Protein AF-A0A7W8Z397-F1 (afdb_monomer)

Foldseek 3Di:
DDPVVLVVLLLVLLLLLVVLLVCQVVLVVLFAPPPDFPDDDDDDDPVRVVVVVVVVVVVVVVDDPDDPPPDPDRTDVLSLVLQLLLLVLLQVLQVVLCVVVVHDGDDRAPDSNGRSNVSSNNSSVRPDSVCSVVSNVSSVVSSVSSCVSSVPQDAFDQDPFQQLFLQQDAPVCNVHPNRQKTWHQLQQPHQPPVRRPRGDDPVPLQRTKIWGRGPGDDDPVVAPDDHPNTGIGRPVCVVVRVVSRVVSVVVVVVVVCVVVVPD

Secondary structure (DSSP, 8-state):
--HHHHHHHHHHHHHHHHHHHHTHHHHHHHTSTT-----------HHHHHHHHHHHHHHHHH--TT-TTSSPPSS-HHHHHHHHHHHHHHHHHHHHHHHHHTPPPPPPPSSTTS--HHHHHHHHHH--TTTHHHHHHHHHHHHHHHHHHTT---TTPBPSSB-TTTTT--SS-TTS--B-EEEEETTTTS--TT---TT--TT-GGGEEEEE-SS----GGG-SEEETTEEEEEGGGHHHHHHHHHHHHHHHHHHHHHHHS--

pLDDT: mean 84.55, std 14.17, range [44.41, 98.56]

Radius of gyration: 22.82 Å; Cα contacts (8 Å, |Δi|>4): 314; chains: 1; bounding box: 64×40×63 Å

Mean predicted aligned error: 9.59 Å

Structure (mmCIF, N/CA/C/O backbone):
data_AF-A0A7W8Z397-F1
#
_entry.id   AF-A0A7W8Z397-F1
#
loop_
_atom_site.group_PDB
_atom_site.id
_atom_site.type_symbol
_atom_site.label_atom_id
_atom_site.label_alt_id
_atom_site.label_comp_id
_atom_site.label_asym_id
_atom_site.label_entity_id
_atom_site.label_seq_id
_atom_site.pdbx_PDB_ins_code
_atom_site.Cartn_x
_atom_site.Cartn_y
_atom_site.Cartn_z
_atom_site.occupancy
_atom_site.B_iso_or_equiv
_atom_site.auth_seq_id
_atom_site.auth_comp_id
_atom_site.auth_asym_id
_atom_site.auth_atom_id
_atom_site.pdbx_PDB_model_num
ATOM 1 N N . MET A 1 1 ? -26.628 4.983 -0.640 1.00 75.06 1 MET A N 1
ATOM 2 C CA . MET A 1 1 ? -26.025 3.635 -0.599 1.00 75.06 1 MET A CA 1
ATOM 3 C C . MET A 1 1 ? -26.992 2.713 0.133 1.00 75.06 1 MET A C 1
ATOM 5 O O . MET A 1 1 ? -27.645 3.195 1.052 1.00 75.06 1 MET A O 1
ATOM 9 N N . THR A 1 2 ? -27.183 1.466 -0.303 1.00 92.12 2 THR A N 1
ATOM 10 C CA . THR A 1 2 ? -28.074 0.511 0.389 1.00 92.12 2 THR A CA 1
ATOM 11 C C . THR A 1 2 ? -27.413 0.003 1.675 1.00 92.12 2 THR A C 1
ATOM 13 O O . THR A 1 2 ? -26.190 0.041 1.785 1.00 92.12 2 THR A O 1
ATOM 16 N N . THR A 1 3 ? -28.197 -0.494 2.639 1.00 91.25 3 THR A N 1
ATOM 17 C CA . THR A 1 3 ? -27.667 -1.109 3.874 1.00 91.25 3 THR A CA 1
ATOM 18 C C . THR A 1 3 ? -26.695 -2.251 3.569 1.00 91.25 3 THR A C 1
ATOM 20 O O . THR A 1 3 ? -25.631 -2.322 4.166 1.00 91.25 3 THR A O 1
ATOM 23 N N . ALA A 1 4 ? -27.000 -3.084 2.567 1.00 90.19 4 ALA A N 1
ATOM 24 C CA . ALA A 1 4 ? -26.109 -4.160 2.127 1.00 90.19 4 ALA A CA 1
ATOM 25 C C . ALA A 1 4 ? -24.749 -3.634 1.629 1.00 90.19 4 ALA A C 1
ATOM 27 O O . ALA A 1 4 ? -23.712 -4.124 2.054 1.00 90.19 4 ALA A O 1
ATOM 28 N N . ALA A 1 5 ? -24.747 -2.583 0.800 1.00 87.50 5 ALA A N 1
ATOM 29 C CA . ALA A 1 5 ? -23.508 -1.992 0.291 1.00 87.50 5 ALA A CA 1
ATOM 30 C C . ALA A 1 5 ? -22.662 -1.330 1.398 1.00 87.50 5 ALA A C 1
ATOM 32 O O . ALA A 1 5 ? -21.440 -1.292 1.290 1.00 87.50 5 ALA A O 1
ATOM 33 N N . ARG A 1 6 ? -23.292 -0.822 2.469 1.00 91.12 6 ARG A N 1
ATOM 34 C CA . ARG A 1 6 ? -22.570 -0.340 3.659 1.00 91.12 6 ARG A CA 1
ATOM 35 C C . ARG A 1 6 ? -21.914 -1.480 4.424 1.00 91.12 6 ARG A C 1
ATOM 37 O O . ARG A 1 6 ? -20.723 -1.399 4.677 1.00 91.12 6 ARG A O 1
ATOM 44 N N . SER A 1 7 ? -22.646 -2.558 4.684 1.00 91.81 7 SER A N 1
ATOM 45 C CA . SER A 1 7 ? -22.112 -3.739 5.369 1.00 91.81 7 SER A CA 1
ATOM 46 C C . SER A 1 7 ? -20.946 -4.392 4.609 1.00 91.81 7 SER A C 1
ATOM 48 O O . SER A 1 7 ? -19.939 -4.781 5.209 1.00 91.81 7 SER A O 1
ATOM 50 N N . GLU A 1 8 ? -21.028 -4.447 3.275 1.00 90.31 8 GLU A N 1
ATOM 51 C CA . GLU A 1 8 ? -19.914 -4.877 2.421 1.00 90.31 8 GLU A CA 1
ATOM 52 C C . GLU A 1 8 ? -18.695 -3.955 2.568 1.00 90.31 8 GLU A C 1
ATOM 54 O O . GLU A 1 8 ? -17.568 -4.437 2.699 1.00 90.31 8 GLU A O 1
ATOM 59 N N . LEU A 1 9 ? -18.910 -2.634 2.594 1.00 91.94 9 LEU A N 1
ATOM 60 C CA . LEU A 1 9 ? -17.834 -1.669 2.799 1.00 91.94 9 LEU A CA 1
ATOM 61 C C . LEU A 1 9 ? -17.194 -1.830 4.183 1.00 91.94 9 LEU A C 1
ATOM 63 O O . LEU A 1 9 ? -15.973 -1.917 4.258 1.00 91.94 9 LEU A O 1
ATOM 67 N N . THR A 1 10 ? -17.982 -1.932 5.253 1.00 94.56 10 THR A N 1
ATOM 68 C CA . THR A 1 10 ? -17.499 -2.166 6.626 1.00 94.56 10 THR A CA 1
ATOM 69 C C . THR A 1 10 ? -16.629 -3.414 6.698 1.00 94.56 10 THR A C 1
ATOM 71 O O . THR A 1 10 ? -15.533 -3.376 7.253 1.00 94.56 10 THR A O 1
ATOM 74 N N . THR A 1 11 ? -17.072 -4.500 6.059 1.00 91.31 11 THR A N 1
ATOM 75 C CA . THR A 1 11 ? -16.317 -5.758 5.988 1.00 91.31 11 THR A CA 1
ATOM 76 C C . THR A 1 11 ? -14.980 -5.568 5.267 1.00 91.31 11 THR A C 1
ATOM 78 O O . THR A 1 11 ? -13.954 -6.068 5.726 1.00 91.31 11 THR A O 1
ATOM 81 N N . ALA A 1 12 ? -14.963 -4.819 4.161 1.00 88.50 12 ALA A N 1
ATOM 82 C CA . ALA A 1 12 ? -13.734 -4.517 3.432 1.00 88.50 12 ALA A CA 1
ATOM 83 C C . ALA A 1 12 ? -12.768 -3.642 4.249 1.00 88.50 12 ALA A C 1
ATOM 85 O O . ALA A 1 12 ? -11.574 -3.926 4.280 1.00 88.50 12 ALA A O 1
ATOM 86 N N . VAL A 1 13 ? -13.275 -2.620 4.948 1.00 94.62 13 VAL A N 1
ATOM 87 C CA . VAL A 1 13 ? -12.459 -1.759 5.818 1.00 94.62 13 VAL A CA 1
ATOM 88 C C . VAL A 1 13 ? -11.869 -2.560 6.975 1.00 94.62 13 VAL A C 1
ATOM 90 O O . VAL A 1 13 ? -10.668 -2.479 7.213 1.00 94.62 13 VAL A O 1
ATOM 93 N N . ALA A 1 14 ? -12.674 -3.374 7.662 1.00 95.69 14 ALA A N 1
ATOM 94 C CA . ALA A 1 14 ? -12.187 -4.236 8.735 1.00 95.69 14 ALA A CA 1
ATOM 95 C C . ALA A 1 14 ? -11.099 -5.204 8.235 1.00 95.69 14 ALA A C 1
ATOM 97 O O . ALA A 1 14 ? -10.077 -5.374 8.897 1.00 95.69 14 ALA A O 1
ATOM 98 N N . ALA A 1 15 ? -11.270 -5.781 7.040 1.00 89.56 15 ALA A N 1
ATOM 99 C CA . ALA A 1 15 ? -10.262 -6.641 6.424 1.00 89.56 15 ALA A CA 1
ATOM 100 C C . ALA A 1 15 ? -8.948 -5.900 6.114 1.00 89.56 15 ALA A C 1
ATOM 102 O O . ALA A 1 15 ? -7.875 -6.447 6.369 1.00 89.56 15 ALA A O 1
ATOM 103 N N . ASP A 1 16 ? -9.016 -4.665 5.608 1.00 92.56 16 ASP A N 1
ATOM 104 C CA . ASP A 1 16 ? -7.835 -3.826 5.365 1.00 92.56 16 ASP A CA 1
ATOM 105 C C . ASP A 1 16 ? -7.090 -3.516 6.682 1.00 92.56 16 ASP A C 1
ATOM 107 O O . ASP A 1 16 ? -5.864 -3.609 6.733 1.00 92.56 16 ASP A O 1
ATOM 111 N N . LEU A 1 17 ? -7.808 -3.211 7.771 1.00 96.44 17 LEU A N 1
ATOM 112 C CA . LEU A 1 17 ? -7.202 -2.940 9.084 1.00 96.44 17 LEU A CA 1
ATOM 113 C C . LEU A 1 17 ? -6.522 -4.180 9.685 1.00 96.44 17 LEU A C 1
ATOM 115 O O . LEU A 1 17 ? -5.379 -4.087 10.135 1.00 96.44 17 LEU A O 1
ATOM 119 N N . VAL A 1 18 ? -7.181 -5.343 9.630 1.00 95.12 18 VAL A N 1
ATOM 120 C CA . VAL A 1 18 ? -6.600 -6.630 10.063 1.00 95.12 18 VAL A CA 1
ATOM 121 C C . VAL A 1 18 ? -5.347 -6.961 9.255 1.00 95.12 18 VAL A C 1
ATOM 123 O O . VAL A 1 18 ? -4.359 -7.452 9.798 1.00 95.12 18 VAL A O 1
ATOM 126 N N . TRP A 1 19 ? -5.355 -6.668 7.954 1.00 90.81 19 TRP A N 1
ATOM 127 C CA . TRP A 1 19 ? -4.188 -6.872 7.107 1.00 90.81 19 TRP A CA 1
ATOM 128 C C . TRP A 1 19 ? -3.006 -5.994 7.534 1.00 90.81 19 TRP A C 1
ATOM 130 O O . TRP A 1 19 ? -1.884 -6.485 7.640 1.00 90.81 19 TRP A O 1
ATOM 140 N N . VAL A 1 20 ? -3.244 -4.715 7.837 1.00 94.75 20 VAL A N 1
ATOM 141 C CA . VAL A 1 20 ? -2.184 -3.821 8.334 1.00 94.75 20 VAL A CA 1
ATOM 142 C C . VAL A 1 20 ? -1.643 -4.317 9.677 1.00 94.75 20 VAL A C 1
ATOM 144 O O . VAL A 1 20 ? -0.428 -4.332 9.867 1.00 94.75 20 VAL A O 1
ATOM 147 N N . ALA A 1 21 ? -2.518 -4.773 10.579 1.00 95.94 21 ALA A N 1
ATOM 148 C CA . ALA A 1 21 ? -2.120 -5.335 11.869 1.00 95.94 21 ALA A CA 1
ATOM 149 C C . ALA A 1 21 ? -1.255 -6.600 11.714 1.00 95.94 21 ALA A C 1
ATOM 151 O O . ALA A 1 21 ? -0.280 -6.772 12.446 1.00 95.94 21 ALA A O 1
ATOM 152 N N . HIS A 1 22 ? -1.563 -7.453 10.730 1.00 91.38 22 HIS A N 1
ATOM 153 C CA . HIS A 1 22 ? -0.793 -8.662 10.430 1.00 91.38 22 HIS A CA 1
ATOM 154 C C . HIS A 1 22 ? 0.667 -8.362 10.052 1.00 91.38 22 HIS A C 1
ATOM 156 O O . HIS A 1 22 ? 1.569 -9.023 10.558 1.00 91.38 22 HIS A O 1
ATOM 162 N N . TYR A 1 23 ? 0.903 -7.342 9.221 1.00 92.38 23 TYR A N 1
ATOM 163 C CA . TYR A 1 23 ? 2.241 -6.943 8.753 1.00 92.38 23 TYR A CA 1
ATOM 164 C C . TYR A 1 23 ? 2.974 -5.973 9.694 1.00 92.38 23 TYR A C 1
ATOM 166 O O . TYR A 1 23 ? 4.040 -5.452 9.354 1.00 92.38 23 TYR A O 1
ATOM 174 N N . TRP A 1 24 ? 2.414 -5.690 10.872 1.00 94.94 24 TRP A N 1
ATOM 175 C CA . TRP A 1 24 ? 3.000 -4.722 11.795 1.00 94.94 24 TRP A CA 1
ATOM 176 C C . TRP A 1 24 ? 4.388 -5.142 12.291 1.00 94.94 24 TRP A C 1
ATOM 178 O O . TRP A 1 24 ? 5.289 -4.306 12.351 1.00 94.94 24 TRP A O 1
ATOM 188 N N . ASP A 1 25 ? 4.584 -6.425 12.609 1.00 92.94 25 ASP A N 1
ATOM 189 C CA . ASP A 1 25 ? 5.880 -6.917 13.089 1.00 92.94 25 ASP A CA 1
ATOM 190 C C . ASP A 1 25 ? 6.953 -6.829 11.991 1.00 92.94 25 ASP A C 1
ATOM 192 O O . ASP A 1 25 ? 8.053 -6.351 12.265 1.00 92.94 25 ASP A O 1
ATOM 196 N N . ASP A 1 26 ? 6.615 -7.169 10.739 1.00 89.75 26 ASP A N 1
ATOM 197 C CA . ASP A 1 26 ? 7.518 -7.005 9.589 1.00 89.75 26 ASP A CA 1
ATOM 198 C C . ASP A 1 26 ? 7.911 -5.531 9.402 1.00 89.75 26 ASP A C 1
ATOM 200 O O . ASP A 1 26 ? 9.075 -5.195 9.161 1.00 89.75 26 ASP A O 1
ATOM 204 N N . LEU A 1 27 ? 6.940 -4.621 9.544 1.00 92.62 27 LEU A N 1
ATOM 205 C CA . LEU A 1 27 ? 7.183 -3.183 9.457 1.00 92.62 27 LEU A CA 1
ATOM 206 C C . LEU A 1 27 ? 8.099 -2.714 10.592 1.00 92.62 27 LEU A C 1
ATOM 208 O O . LEU A 1 27 ? 9.063 -1.988 10.340 1.00 92.62 27 LEU A O 1
ATOM 212 N N . ALA A 1 28 ? 7.849 -3.166 11.819 1.00 94.12 28 ALA A N 1
ATOM 213 C CA . ALA A 1 28 ? 8.661 -2.841 12.982 1.00 94.12 28 ALA A CA 1
ATOM 214 C C . ALA A 1 28 ? 10.087 -3.402 12.877 1.00 94.12 28 ALA A C 1
ATOM 216 O O . ALA A 1 28 ? 11.031 -2.730 13.294 1.00 94.12 28 ALA A O 1
ATOM 217 N N . GLU A 1 29 ? 10.279 -4.591 12.308 1.00 90.69 29 GLU A N 1
ATOM 218 C CA . GLU A 1 29 ? 11.605 -5.160 12.051 1.00 90.69 29 GLU A CA 1
ATOM 219 C C . GLU A 1 29 ? 12.344 -4.371 10.965 1.00 90.69 29 GLU A C 1
ATOM 221 O O . GLU A 1 29 ? 13.529 -4.057 11.112 1.00 90.69 29 GLU A O 1
ATOM 226 N N . SER A 1 30 ? 11.623 -3.931 9.926 1.00 90.31 30 SER A N 1
ATOM 227 C CA . SER A 1 30 ? 12.196 -3.184 8.804 1.00 90.31 30 SER A CA 1
ATOM 228 C C . SER A 1 30 ? 12.864 -1.863 9.206 1.00 90.31 30 SER A C 1
ATOM 230 O O . SER A 1 30 ? 13.660 -1.334 8.427 1.00 90.31 30 SER A O 1
ATOM 232 N N . ARG A 1 31 ? 12.628 -1.351 10.425 1.00 92.81 31 ARG A N 1
ATOM 233 C CA . ARG A 1 31 ? 13.335 -0.177 10.968 1.00 92.81 31 ARG A CA 1
ATOM 234 C C . ARG A 1 31 ? 14.832 -0.419 11.145 1.00 92.81 31 ARG A C 1
ATOM 236 O O . ARG A 1 31 ? 15.583 0.547 11.205 1.00 92.81 31 ARG A O 1
ATOM 243 N N . LEU A 1 32 ? 15.269 -1.673 11.270 1.00 89.81 32 LEU A N 1
ATOM 244 C CA . LEU A 1 32 ? 16.676 -2.017 11.431 1.00 89.81 32 LEU A CA 1
ATOM 245 C C . LEU A 1 32 ? 17.356 -2.067 10.051 1.00 89.81 32 LEU A C 1
ATOM 247 O O . LEU A 1 32 ? 16.911 -2.821 9.177 1.00 89.81 32 LEU A O 1
ATOM 251 N N . PRO A 1 33 ? 18.436 -1.295 9.824 1.00 81.56 33 PRO A N 1
ATOM 252 C CA . PRO A 1 33 ? 19.201 -1.364 8.587 1.00 81.56 33 PRO A CA 1
ATOM 253 C C . PRO A 1 33 ? 19.725 -2.781 8.335 1.00 81.56 33 PRO A C 1
ATOM 255 O O . PRO A 1 33 ? 20.175 -3.461 9.254 1.00 81.56 33 PRO A O 1
ATOM 258 N N . GLY A 1 34 ? 19.705 -3.219 7.075 1.00 77.69 34 GLY A N 1
ATOM 259 C CA . GLY A 1 34 ? 20.179 -4.551 6.685 1.00 77.69 34 GLY A CA 1
ATOM 260 C C . GLY A 1 34 ? 19.142 -5.669 6.816 1.00 77.69 34 GLY A C 1
ATOM 261 O O . GLY A 1 34 ? 19.395 -6.766 6.321 1.00 77.69 34 GLY A O 1
ATOM 262 N N . THR A 1 35 ? 17.965 -5.395 7.388 1.00 78.69 35 THR A N 1
ATOM 263 C CA . THR A 1 35 ? 16.811 -6.298 7.286 1.00 78.69 35 THR A CA 1
ATOM 264 C C . THR A 1 35 ? 16.485 -6.498 5.810 1.00 78.69 35 THR A C 1
ATOM 266 O O . THR A 1 35 ? 16.318 -5.525 5.067 1.00 78.69 35 THR A O 1
ATOM 269 N N . ALA A 1 36 ? 16.460 -7.754 5.361 1.00 63.56 36 ALA A N 1
ATOM 270 C CA . ALA A 1 36 ? 16.208 -8.078 3.966 1.00 63.56 36 ALA A CA 1
ATOM 271 C C . ALA A 1 36 ? 14.806 -7.595 3.581 1.00 63.56 36 ALA A C 1
ATOM 273 O O . ALA A 1 36 ? 13.804 -8.164 4.003 1.00 63.56 36 ALA A O 1
ATOM 274 N N . ARG A 1 37 ? 14.735 -6.532 2.776 1.00 63.53 37 ARG A N 1
ATOM 275 C CA . ARG A 1 37 ? 13.476 -6.075 2.188 1.00 63.53 37 ARG A CA 1
ATOM 276 C C . ARG A 1 37 ? 13.274 -6.766 0.839 1.00 63.53 37 ARG A C 1
ATOM 278 O O . ARG A 1 37 ? 14.241 -6.869 0.075 1.00 63.53 37 ARG A O 1
ATOM 285 N N . PRO A 1 38 ? 12.047 -7.188 0.494 1.00 55.81 38 PRO A N 1
ATOM 286 C CA . PRO A 1 38 ? 11.703 -7.464 -0.895 1.00 55.81 38 PRO A CA 1
ATOM 287 C C . PRO A 1 38 ? 11.965 -6.170 -1.681 1.00 55.81 38 PRO A C 1
ATOM 289 O O . PRO A 1 38 ? 11.366 -5.145 -1.404 1.00 55.81 38 PRO A O 1
ATOM 292 N N . TRP A 1 39 ? 12.957 -6.129 -2.563 1.00 46.94 39 TRP A N 1
ATOM 293 C CA . TRP A 1 39 ? 13.450 -4.859 -3.113 1.00 46.94 39 TRP A CA 1
ATOM 294 C C . TRP A 1 39 ? 12.403 -4.089 -3.949 1.00 46.94 39 TRP A C 1
ATOM 296 O O . TRP A 1 39 ? 11.823 -4.632 -4.889 1.00 46.94 39 TRP A O 1
ATOM 306 N N . ARG A 1 40 ? 12.276 -2.772 -3.710 1.00 48.34 40 ARG A N 1
ATOM 307 C CA . ARG A 1 40 ? 11.801 -1.770 -4.686 1.00 48.34 40 ARG A CA 1
ATOM 308 C C . ARG A 1 40 ? 12.741 -0.564 -4.712 1.00 48.34 40 ARG A C 1
ATOM 310 O O . ARG A 1 40 ? 13.168 -0.088 -3.665 1.00 48.34 40 ARG A O 1
ATOM 317 N N . GLN A 1 41 ? 12.983 -0.018 -5.903 1.00 44.41 41 GLN A N 1
ATOM 318 C CA . GLN A 1 41 ? 13.495 1.344 -6.073 1.00 44.41 41 GLN A CA 1
ATOM 319 C C . GLN A 1 41 ? 12.312 2.298 -6.325 1.00 44.41 41 GLN A C 1
ATOM 321 O O . GLN A 1 41 ? 11.448 1.976 -7.146 1.00 44.41 41 GLN A O 1
ATOM 326 N N . PRO A 1 42 ? 12.213 3.442 -5.621 1.00 46.44 42 PRO A N 1
ATOM 327 C CA . PRO A 1 42 ? 11.180 4.436 -5.894 1.00 46.44 42 PRO A CA 1
ATOM 328 C C . PRO A 1 42 ? 11.348 5.024 -7.302 1.00 46.44 42 PRO A C 1
ATOM 330 O O . PRO A 1 42 ? 12.463 5.321 -7.729 1.00 46.44 42 PRO A O 1
ATOM 333 N N . HIS A 1 43 ? 10.230 5.208 -8.012 1.00 44.47 43 HIS A N 1
ATOM 334 C CA . HIS A 1 43 ? 10.212 5.872 -9.313 1.00 44.47 43 HIS A CA 1
ATOM 335 C C . HIS A 1 43 ? 10.399 7.377 -9.123 1.00 44.47 43 HIS A C 1
ATOM 337 O O . HIS A 1 43 ? 9.486 8.059 -8.657 1.00 44.47 43 HIS A O 1
ATOM 343 N N . LEU A 1 44 ? 11.576 7.875 -9.483 1.00 53.03 44 LEU A N 1
ATOM 344 C CA . LEU A 1 44 ? 11.849 9.303 -9.576 1.00 53.03 44 LEU A CA 1
ATOM 345 C C . LEU A 1 44 ? 11.629 9.744 -11.023 1.00 53.03 44 LEU A C 1
ATOM 347 O O . LEU A 1 44 ? 12.058 9.064 -11.956 1.00 53.03 44 LEU A O 1
ATOM 351 N N . THR A 1 45 ? 10.967 10.881 -11.214 1.00 67.06 45 THR A N 1
ATOM 352 C CA . THR A 1 45 ? 11.014 11.588 -12.503 1.00 67.06 45 THR A CA 1
ATOM 353 C C . THR A 1 45 ? 12.464 11.978 -12.834 1.00 67.06 45 THR A C 1
ATOM 355 O O . THR A 1 45 ? 13.290 12.039 -11.919 1.00 67.06 45 THR A O 1
ATOM 358 N N . PRO A 1 46 ? 12.809 12.262 -14.106 1.00 65.12 46 PRO A N 1
ATOM 359 C CA . PRO A 1 46 ? 14.154 12.726 -14.456 1.00 65.12 46 PRO A CA 1
ATOM 360 C C . PRO A 1 46 ? 14.604 13.930 -13.616 1.00 65.12 46 PRO A C 1
ATOM 362 O O . PRO A 1 46 ? 15.713 13.925 -13.098 1.00 65.12 46 PRO A O 1
ATOM 365 N N . GLU A 1 47 ? 13.703 14.889 -13.387 1.00 73.25 47 GLU A N 1
ATOM 366 C CA . GLU A 1 47 ? 13.941 16.076 -12.554 1.00 73.25 47 GLU A CA 1
ATOM 367 C C . GLU A 1 47 ? 14.235 15.697 -11.095 1.00 73.25 47 GLU A C 1
ATOM 369 O O . GLU A 1 47 ? 15.240 16.119 -10.537 1.00 73.25 47 GLU A O 1
ATOM 374 N N . GLN A 1 48 ? 13.430 14.817 -10.489 1.00 60.16 48 GLN A N 1
ATOM 375 C CA . GLN A 1 48 ? 13.667 14.338 -9.119 1.00 60.16 48 GLN A CA 1
ATOM 376 C C . GLN A 1 48 ? 14.951 13.508 -8.989 1.00 60.16 48 GLN A C 1
ATOM 378 O O . GLN A 1 48 ? 15.579 13.487 -7.930 1.00 60.16 48 GLN A O 1
ATOM 383 N N . ALA A 1 49 ? 15.331 12.782 -10.043 1.00 64.56 49 ALA A N 1
ATOM 384 C CA . ALA A 1 49 ? 16.580 12.035 -10.072 1.00 64.56 49 ALA A CA 1
ATOM 385 C C . ALA A 1 49 ? 17.776 12.995 -10.124 1.00 64.56 49 ALA A C 1
ATOM 387 O O . ALA A 1 49 ? 18.714 12.827 -9.346 1.00 64.56 49 ALA A O 1
ATOM 388 N N . GLU A 1 50 ? 17.706 14.028 -10.969 1.00 78.12 50 GLU A N 1
ATOM 389 C CA . GLU A 1 50 ? 18.707 15.094 -11.054 1.00 78.12 50 GLU A CA 1
ATOM 390 C C . GLU A 1 50 ? 18.814 15.891 -9.750 1.00 78.12 50 GLU A C 1
ATOM 392 O O . GLU A 1 50 ? 19.926 16.104 -9.270 1.00 78.12 50 GLU A O 1
ATOM 397 N N . GLU A 1 51 ? 17.692 16.263 -9.129 1.00 76.19 51 GLU A N 1
ATOM 398 C CA . GLU A 1 51 ? 17.664 16.929 -7.821 1.00 76.19 51 GLU A CA 1
ATOM 399 C C . GLU A 1 51 ? 18.334 16.070 -6.746 1.00 76.19 51 GLU A C 1
ATOM 401 O O . GLU A 1 51 ? 19.197 16.548 -6.006 1.00 76.19 51 GLU A O 1
ATOM 406 N N . ARG A 1 52 ? 18.000 14.775 -6.687 1.00 69.00 52 ARG A N 1
ATOM 407 C CA . ARG A 1 52 ? 18.609 13.840 -5.733 1.00 69.00 52 ARG A CA 1
ATOM 408 C C . ARG A 1 52 ? 20.107 13.674 -5.982 1.00 69.00 52 ARG A C 1
ATOM 410 O O . ARG A 1 52 ? 20.886 13.655 -5.029 1.00 69.00 52 ARG A O 1
ATOM 417 N N . ASP A 1 53 ? 20.526 13.573 -7.239 1.00 70.19 53 ASP A N 1
ATOM 418 C CA . ASP A 1 53 ? 21.935 13.449 -7.617 1.00 70.19 53 ASP A CA 1
ATOM 419 C C . ASP A 1 53 ? 22.716 14.734 -7.318 1.00 70.19 53 ASP A C 1
ATOM 421 O O . ASP A 1 53 ? 23.864 14.675 -6.860 1.00 70.19 53 ASP A O 1
ATOM 425 N N . GLN A 1 54 ? 22.092 15.895 -7.528 1.00 80.94 54 GLN A N 1
ATOM 426 C CA . GLN A 1 54 ? 22.629 17.198 -7.160 1.00 80.94 54 GLN A CA 1
ATOM 427 C C . GLN A 1 54 ? 22.781 17.306 -5.643 1.00 80.94 54 GLN A C 1
ATOM 429 O O . GLN A 1 54 ? 23.853 17.686 -5.175 1.00 80.94 54 GLN A O 1
ATOM 434 N N . GLN A 1 55 ? 21.771 16.906 -4.872 1.00 74.25 55 GLN A N 1
ATOM 435 C CA . GLN A 1 55 ? 21.816 16.926 -3.413 1.00 74.25 55 GLN A CA 1
ATOM 436 C C . GLN A 1 55 ? 22.886 15.973 -2.871 1.00 74.25 55 GLN A C 1
ATOM 438 O O . GLN A 1 55 ? 23.707 16.380 -2.055 1.00 74.25 55 GLN A O 1
ATOM 443 N N . ALA A 1 56 ? 22.994 14.760 -3.421 1.00 68.94 56 ALA A N 1
ATOM 444 C CA . ALA A 1 56 ? 24.055 13.812 -3.079 1.00 68.94 56 ALA A CA 1
ATOM 445 C C . ALA A 1 56 ? 25.457 14.292 -3.506 1.00 68.94 56 ALA A C 1
ATOM 447 O O . ALA A 1 56 ? 26.471 13.862 -2.946 1.00 68.94 56 ALA A O 1
ATOM 448 N N . ARG A 1 57 ? 25.561 15.134 -4.543 1.00 73.38 57 ARG A N 1
ATOM 449 C CA . ARG A 1 57 ? 26.826 15.762 -4.957 1.00 73.38 57 ARG A CA 1
ATOM 450 C C . ARG A 1 57 ? 27.210 16.899 -4.013 1.00 73.38 57 ARG A C 1
ATOM 452 O O . ARG A 1 57 ? 28.372 16.953 -3.623 1.00 73.38 57 ARG A O 1
ATOM 459 N N . ILE A 1 58 ? 26.260 17.760 -3.650 1.00 78.69 58 ILE A N 1
ATOM 460 C CA . ILE A 1 58 ? 26.447 18.832 -2.663 1.00 7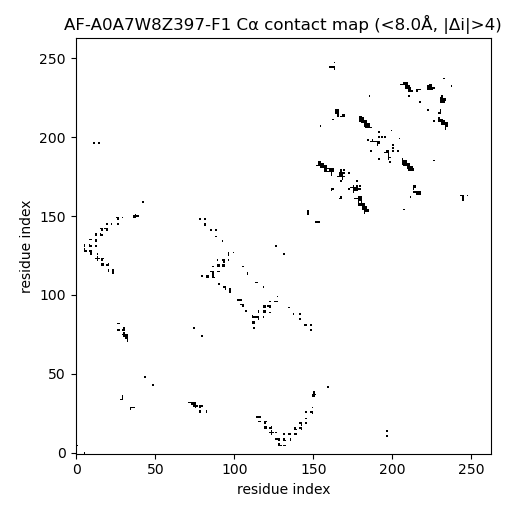8.69 58 ILE A CA 1
ATOM 461 C C . ILE A 1 58 ? 26.873 18.220 -1.328 1.00 78.69 58 ILE A C 1
ATOM 463 O O . ILE A 1 58 ? 27.936 18.562 -0.826 1.00 78.69 58 ILE A O 1
ATOM 467 N N . GLU A 1 59 ? 26.145 17.213 -0.842 1.00 69.88 59 GLU A N 1
ATOM 468 C CA . GLU A 1 59 ? 26.468 16.505 0.398 1.00 69.88 59 GLU A CA 1
ATOM 469 C C . GLU A 1 59 ? 27.898 15.940 0.371 1.00 69.88 59 GLU A C 1
ATOM 471 O O . GLU A 1 59 ? 28.665 16.130 1.309 1.00 69.88 59 GLU A O 1
ATOM 476 N N . ARG A 1 60 ? 28.315 15.300 -0.733 1.00 71.44 60 ARG A N 1
ATOM 477 C CA . ARG A 1 60 ? 29.689 14.784 -0.884 1.00 71.44 60 ARG A CA 1
ATOM 478 C C . ARG A 1 60 ? 30.765 15.867 -0.867 1.00 71.44 60 ARG A C 1
ATOM 480 O O . ARG A 1 60 ? 31.869 15.581 -0.417 1.00 71.44 60 ARG A O 1
ATOM 487 N N . LEU A 1 61 ? 30.473 17.058 -1.388 1.00 78.31 61 LEU A N 1
ATOM 488 C CA . LEU A 1 61 ? 31.396 18.197 -1.372 1.00 78.31 61 LEU A CA 1
ATOM 489 C C . LEU A 1 61 ? 31.454 18.864 0.008 1.00 78.31 61 LEU A C 1
ATOM 491 O O . LEU A 1 61 ? 32.501 19.382 0.385 1.00 78.31 61 LEU A O 1
ATOM 495 N N . GLU A 1 62 ? 30.351 18.830 0.756 1.00 77.12 62 GLU A N 1
ATOM 496 C CA . GL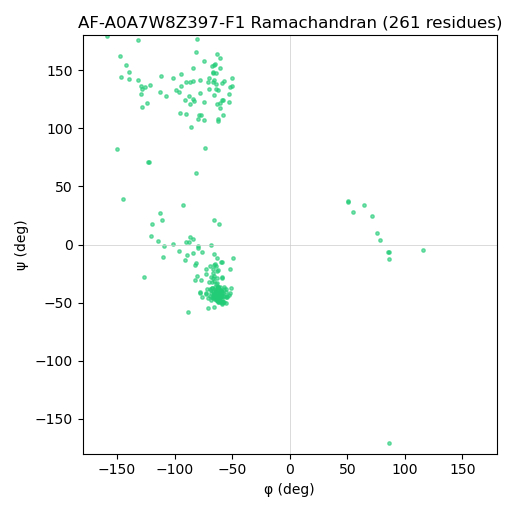U A 1 62 ? 30.237 19.385 2.109 1.00 77.12 62 GLU A CA 1
ATOM 497 C C . GLU A 1 62 ? 30.784 18.444 3.198 1.00 77.12 62 GLU A C 1
ATOM 499 O O . GLU A 1 62 ? 31.086 18.894 4.306 1.00 77.12 62 GLU A O 1
ATOM 504 N N . ARG A 1 63 ? 30.984 17.154 2.887 1.00 63.34 63 ARG A N 1
ATOM 505 C CA . ARG A 1 63 ? 31.602 16.169 3.790 1.00 63.34 63 ARG A CA 1
ATOM 506 C C . ARG A 1 63 ? 33.051 16.543 4.132 1.00 63.34 63 ARG A C 1
ATOM 508 O O . ARG A 1 63 ? 33.977 16.332 3.352 1.00 63.34 63 ARG A O 1
ATOM 515 N N . VAL A 1 64 ? 33.253 17.014 5.359 1.00 64.56 64 VAL A N 1
ATOM 516 C CA . VAL A 1 64 ? 34.537 16.984 6.081 1.00 64.56 64 VAL A CA 1
ATOM 517 C C . VAL A 1 64 ? 34.584 15.740 6.971 1.00 64.56 64 VAL A C 1
ATOM 519 O O . VAL A 1 64 ? 33.544 15.334 7.478 1.00 64.56 64 VAL A O 1
ATOM 522 N N . GLY A 1 65 ? 35.770 15.144 7.165 1.00 57.56 65 GLY A N 1
ATOM 523 C CA . GLY A 1 65 ? 35.974 13.790 7.730 1.00 57.56 65 GLY A CA 1
ATOM 524 C C . GLY A 1 65 ? 35.574 13.544 9.196 1.00 57.56 65 GLY A C 1
ATOM 525 O O . GLY A 1 65 ? 36.132 12.653 9.827 1.00 57.56 65 GLY A O 1
ATOM 526 N N . VAL A 1 66 ? 34.698 14.380 9.761 1.00 62.62 66 VAL A N 1
ATOM 527 C CA . VAL A 1 66 ? 34.066 14.222 11.080 1.00 62.62 66 VAL A CA 1
ATOM 528 C C . VAL A 1 66 ? 32.624 14.771 11.037 1.00 62.62 66 VAL A C 1
ATOM 530 O O . VAL A 1 66 ? 32.187 15.473 11.952 1.00 62.62 66 VAL A O 1
ATOM 533 N N . MET A 1 67 ? 31.888 14.557 9.940 1.00 57.12 67 MET A N 1
ATOM 534 C CA . MET A 1 67 ? 30.508 15.048 9.829 1.00 57.12 67 MET A CA 1
ATOM 535 C C . MET A 1 67 ? 29.481 14.061 10.412 1.00 57.12 67 MET A C 1
ATOM 537 O O . MET A 1 67 ? 29.576 12.851 10.185 1.00 57.12 67 MET A O 1
ATOM 541 N N . PRO A 1 68 ? 28.446 14.560 11.118 1.00 53.72 68 PRO A N 1
ATOM 542 C CA . PRO A 1 68 ? 27.262 13.772 11.448 1.00 53.72 68 PRO A CA 1
ATOM 543 C C . PRO A 1 68 ? 26.667 13.143 10.174 1.00 53.72 68 PRO A C 1
ATOM 545 O O . PRO A 1 68 ? 26.342 13.864 9.237 1.00 53.72 68 PRO A O 1
ATOM 548 N N . GLY A 1 69 ? 26.543 11.810 10.133 1.00 55.16 69 GLY A N 1
ATOM 549 C CA . GLY A 1 69 ? 26.038 11.063 8.967 1.00 55.16 69 GLY A CA 1
ATOM 550 C C . GLY A 1 69 ? 27.040 10.107 8.301 1.00 55.16 69 GLY A C 1
ATOM 551 O O . GLY A 1 69 ? 26.651 9.357 7.411 1.00 55.16 69 GLY A O 1
ATOM 552 N N . GLU A 1 70 ? 28.306 10.066 8.740 1.00 59.44 70 GLU A N 1
ATOM 553 C CA . GLU A 1 70 ? 29.288 9.080 8.238 1.00 59.44 70 GLU A CA 1
ATOM 554 C C . GLU A 1 70 ? 28.962 7.629 8.623 1.00 59.44 70 GLU A C 1
ATOM 556 O O . GLU A 1 70 ? 29.399 6.688 7.957 1.00 59.44 70 GLU A O 1
ATOM 561 N N . HIS A 1 71 ? 28.158 7.437 9.668 1.00 58.59 71 HIS A N 1
ATOM 562 C CA . HIS A 1 71 ? 27.630 6.131 10.029 1.00 58.59 71 HIS A CA 1
ATOM 563 C C . HIS A 1 71 ? 26.205 5.991 9.493 1.00 58.59 71 HIS A C 1
ATOM 565 O O . HIS A 1 71 ? 25.405 6.909 9.700 1.00 58.59 71 HIS A O 1
ATOM 571 N N . PRO A 1 72 ? 25.863 4.862 8.836 1.00 63.56 72 PRO A N 1
ATOM 572 C CA . PRO A 1 72 ? 24.478 4.590 8.485 1.00 63.56 72 PRO A CA 1
ATOM 573 C C . PRO A 1 72 ? 23.643 4.730 9.755 1.00 63.56 72 PRO A C 1
ATOM 575 O O . PRO A 1 72 ? 24.022 4.202 10.806 1.00 63.56 72 PRO A O 1
ATOM 578 N N . ALA A 1 73 ? 22.559 5.505 9.670 1.00 68.31 73 ALA A N 1
ATOM 579 C CA . ALA A 1 73 ? 21.678 5.716 10.806 1.00 68.31 73 ALA A CA 1
ATOM 580 C C . ALA A 1 73 ? 21.313 4.347 11.403 1.00 68.31 73 ALA A C 1
ATOM 582 O O . ALA A 1 73 ? 21.032 3.419 10.644 1.00 68.31 73 ALA A O 1
ATOM 583 N N . PRO A 1 74 ? 21.319 4.191 12.739 1.00 81.06 74 PRO A N 1
ATOM 584 C CA . PRO A 1 74 ? 21.043 2.900 13.370 1.00 81.06 74 PRO A CA 1
ATOM 585 C C . PRO A 1 74 ? 19.616 2.404 13.092 1.00 81.06 74 PRO A C 1
ATOM 587 O O . PRO A 1 74 ? 19.302 1.253 13.381 1.00 81.06 74 PRO A O 1
ATOM 590 N N . VAL A 1 75 ? 18.762 3.279 12.552 1.00 88.38 75 VAL A N 1
ATOM 591 C CA . VAL A 1 75 ? 17.367 3.035 12.201 1.00 88.38 75 VAL A CA 1
ATOM 592 C C . VAL A 1 75 ? 17.018 3.709 10.874 1.00 88.38 75 VAL A C 1
ATOM 594 O O . VAL A 1 75 ? 17.547 4.775 10.553 1.00 88.38 75 VAL A O 1
ATOM 597 N N . ASP A 1 76 ? 16.100 3.108 10.122 1.00 88.19 76 ASP A N 1
ATOM 598 C CA . ASP A 1 76 ? 15.482 3.731 8.952 1.00 88.19 76 ASP A CA 1
ATOM 599 C C . ASP A 1 76 ? 14.382 4.707 9.397 1.00 88.19 76 ASP A C 1
ATOM 601 O O . ASP A 1 76 ? 13.310 4.305 9.855 1.00 88.19 76 ASP A O 1
ATOM 605 N N . VAL A 1 77 ? 14.656 6.005 9.253 1.00 90.25 77 VAL A N 1
ATOM 606 C CA . VAL A 1 77 ? 13.735 7.082 9.642 1.00 90.25 77 VAL A CA 1
ATOM 607 C C . VAL A 1 77 ? 12.444 7.054 8.818 1.00 90.25 77 VAL A C 1
ATOM 609 O O . VAL A 1 77 ? 11.379 7.301 9.369 1.00 90.25 77 VAL A O 1
ATOM 612 N N . GLY A 1 78 ? 12.492 6.665 7.539 1.00 89.56 78 GLY A N 1
ATOM 613 C CA . GLY A 1 78 ? 11.291 6.587 6.702 1.00 89.56 78 GLY A CA 1
ATOM 614 C C . GLY A 1 78 ? 10.327 5.483 7.151 1.00 89.56 78 GLY A C 1
ATOM 615 O O . GLY A 1 78 ? 9.106 5.639 7.060 1.00 89.56 78 GLY A O 1
ATOM 616 N N . VAL A 1 79 ? 10.859 4.381 7.691 1.00 91.88 79 VAL A N 1
ATOM 617 C CA . VAL A 1 79 ? 10.038 3.345 8.338 1.00 91.88 79 VAL A CA 1
ATOM 618 C C . VAL A 1 79 ? 9.420 3.881 9.626 1.00 91.88 79 VAL A C 1
ATOM 620 O O . VAL A 1 79 ? 8.226 3.694 9.840 1.00 91.88 79 VAL A O 1
ATOM 623 N N . LEU A 1 80 ? 10.198 4.580 10.459 1.00 95.06 80 LEU A N 1
ATOM 624 C CA . LEU A 1 80 ? 9.693 5.176 11.700 1.00 95.06 80 LEU A CA 1
ATOM 625 C C . LEU A 1 80 ? 8.575 6.196 11.438 1.00 95.06 80 LEU A C 1
ATOM 627 O O . LEU A 1 80 ? 7.547 6.148 12.112 1.00 95.06 80 LEU A O 1
ATOM 631 N N . ASP A 1 81 ? 8.728 7.046 10.423 1.00 95.50 81 ASP A N 1
ATOM 632 C CA . ASP A 1 81 ? 7.692 7.989 9.989 1.00 95.50 81 ASP A CA 1
ATOM 633 C C . ASP A 1 81 ? 6.427 7.255 9.516 1.00 95.50 81 ASP A C 1
ATOM 635 O O . ASP A 1 81 ? 5.306 7.650 9.847 1.00 95.50 81 ASP A O 1
ATOM 639 N N . THR A 1 82 ? 6.592 6.144 8.787 1.00 95.38 82 THR A N 1
ATOM 640 C CA . THR A 1 82 ? 5.471 5.290 8.365 1.00 95.38 82 THR A CA 1
ATOM 641 C C . THR A 1 82 ? 4.747 4.695 9.574 1.00 95.38 82 THR A C 1
ATOM 643 O O . THR A 1 82 ? 3.523 4.782 9.655 1.00 95.38 82 THR A O 1
ATOM 646 N N . MET A 1 83 ? 5.484 4.122 10.531 1.00 97.44 83 MET A N 1
ATOM 647 C CA . MET A 1 83 ? 4.916 3.545 11.754 1.00 97.44 83 MET A CA 1
ATOM 648 C C . MET A 1 83 ? 4.145 4.593 12.562 1.00 97.44 83 MET A C 1
ATOM 650 O O . MET A 1 83 ? 3.024 4.325 12.990 1.00 97.44 83 MET A O 1
ATOM 654 N N . ALA A 1 84 ? 4.707 5.794 12.719 1.00 97.62 84 ALA A N 1
ATOM 655 C CA . ALA A 1 84 ? 4.054 6.893 13.422 1.00 97.62 84 ALA A CA 1
ATOM 656 C C . ALA A 1 84 ? 2.770 7.352 12.716 1.00 97.62 84 ALA A C 1
ATOM 658 O O . ALA A 1 84 ? 1.749 7.556 13.373 1.00 97.62 84 ALA A O 1
ATOM 659 N N . SER A 1 85 ? 2.793 7.459 11.382 1.00 97.38 85 SER A N 1
ATOM 660 C CA . SER A 1 85 ? 1.598 7.772 10.589 1.00 97.38 85 SER A CA 1
ATOM 661 C C . SER A 1 85 ? 0.508 6.711 10.759 1.00 97.38 85 SER A C 1
ATOM 663 O O . SER A 1 85 ? -0.657 7.070 10.921 1.00 97.38 85 SER A O 1
ATOM 665 N N . ILE A 1 86 ? 0.871 5.424 10.730 1.00 97.81 86 ILE A N 1
ATOM 666 C CA . ILE A 1 86 ? -0.086 4.322 10.898 1.00 97.81 86 ILE A CA 1
ATOM 667 C C . ILE A 1 86 ? -0.691 4.348 12.299 1.00 97.81 86 ILE A C 1
ATOM 669 O O . ILE A 1 86 ? -1.908 4.254 12.432 1.00 97.81 86 ILE A O 1
ATOM 673 N N . LEU A 1 87 ? 0.136 4.509 13.335 1.00 98.19 87 LEU A N 1
ATOM 674 C CA . LEU A 1 87 ? -0.329 4.569 14.717 1.00 98.19 87 LEU A CA 1
ATOM 675 C C . LEU A 1 87 ? -1.300 5.738 14.930 1.00 98.19 87 LEU A C 1
ATOM 677 O O . LEU A 1 87 ? -2.348 5.556 15.542 1.00 98.19 87 LEU A O 1
ATOM 681 N N . TRP A 1 88 ? -0.983 6.918 14.395 1.00 98.19 88 TRP A N 1
ATOM 682 C CA . TRP A 1 88 ? -1.848 8.095 14.490 1.00 98.19 88 TRP A CA 1
ATOM 683 C C . TRP A 1 88 ? -3.233 7.857 13.875 1.00 98.19 88 TRP A C 1
ATOM 685 O O . TRP A 1 88 ? -4.260 8.136 14.493 1.00 98.19 88 TRP A O 1
ATOM 695 N N . ASP A 1 89 ? -3.274 7.312 12.661 1.00 98.50 89 ASP A N 1
ATOM 696 C CA . ASP A 1 89 ? -4.522 6.987 11.970 1.00 98.50 89 ASP A CA 1
ATOM 697 C C . ASP A 1 89 ? -5.290 5.847 12.670 1.00 98.50 89 ASP A C 1
ATOM 699 O O . ASP A 1 89 ? -6.515 5.908 12.768 1.00 98.50 89 ASP A O 1
ATOM 703 N N . ALA A 1 90 ? -4.593 4.840 13.207 1.00 98.44 90 ALA A N 1
ATOM 704 C CA . ALA A 1 90 ? -5.204 3.749 13.966 1.00 98.44 90 ALA A CA 1
ATOM 705 C C . ALA A 1 90 ? -5.874 4.245 15.257 1.00 98.44 90 ALA A C 1
ATOM 707 O O . ALA A 1 90 ? -7.000 3.845 15.553 1.00 98.44 90 ALA A O 1
ATOM 708 N N . VAL A 1 91 ? -5.220 5.152 15.991 1.00 98.50 91 VAL A N 1
ATOM 709 C CA . VAL A 1 91 ? -5.794 5.799 17.182 1.00 98.50 91 VAL A CA 1
ATOM 710 C C . VAL A 1 91 ? -7.035 6.608 16.806 1.00 98.50 91 VAL A C 1
ATOM 712 O O . VAL A 1 91 ? -8.075 6.425 17.427 1.00 98.50 91 VAL A O 1
ATOM 715 N N . GLN A 1 92 ? -6.983 7.417 15.741 1.00 98.31 92 GLN A N 1
ATOM 716 C CA . GLN A 1 92 ? -8.156 8.174 15.283 1.00 98.31 92 GLN A CA 1
ATOM 717 C C . GLN A 1 92 ? -9.343 7.272 14.912 1.00 98.31 92 GLN A C 1
ATOM 719 O O . GLN A 1 92 ? -10.490 7.604 15.211 1.00 98.31 92 GLN A O 1
ATOM 724 N N . LEU A 1 93 ? -9.088 6.136 14.254 1.00 98.50 93 LEU A N 1
ATOM 725 C CA . LEU A 1 93 ? -10.130 5.155 13.944 1.00 98.50 93 LEU A CA 1
ATOM 726 C C . LEU A 1 93 ? -10.725 4.549 15.223 1.00 98.50 93 LEU A C 1
ATOM 728 O O . LEU A 1 93 ? -11.946 4.455 15.337 1.00 98.50 93 LEU A O 1
ATOM 732 N N . ALA A 1 94 ? -9.881 4.168 16.185 1.00 98.50 94 ALA A N 1
ATOM 733 C CA . ALA A 1 94 ? -10.325 3.616 17.462 1.00 98.50 94 ALA A CA 1
ATOM 734 C C . ALA A 1 94 ? -11.136 4.632 18.288 1.00 98.50 94 ALA A C 1
ATOM 736 O O . ALA A 1 94 ? -12.166 4.263 18.855 1.00 98.50 94 ALA A O 1
ATOM 737 N N . ASP A 1 95 ? -10.734 5.904 18.306 1.00 98.38 95 ASP A N 1
ATOM 738 C CA . ASP A 1 95 ? -11.457 6.985 18.986 1.00 98.38 95 ASP A CA 1
ATOM 739 C C . ASP A 1 95 ? -12.830 7.227 18.350 1.00 98.38 95 ASP A C 1
ATOM 741 O O . ASP A 1 95 ? -13.833 7.281 19.059 1.00 98.38 95 ASP A O 1
ATOM 745 N N . ALA A 1 96 ? -12.907 7.284 17.017 1.00 98.25 96 ALA A N 1
ATOM 746 C CA . ALA A 1 96 ? -14.174 7.466 16.306 1.00 98.25 96 ALA A CA 1
ATOM 747 C C . ALA A 1 96 ? -15.160 6.314 16.569 1.00 98.25 96 ALA A C 1
ATOM 749 O O . ALA A 1 96 ? -16.357 6.531 16.761 1.00 98.25 96 ALA A O 1
ATOM 750 N N . VAL A 1 97 ? -14.654 5.080 16.608 1.00 98.19 97 VAL A N 1
ATOM 751 C CA . VAL A 1 97 ? -15.436 3.889 16.963 1.00 98.19 97 VAL A CA 1
ATOM 752 C C . VAL A 1 97 ? -15.891 3.941 18.425 1.00 98.19 97 VAL A C 1
ATOM 754 O O . VAL A 1 97 ? -17.056 3.667 18.719 1.00 98.19 97 VAL A O 1
ATOM 757 N N . THR A 1 98 ? -15.000 4.332 19.339 1.00 98.12 98 THR A N 1
ATOM 758 C CA . THR A 1 98 ? -15.304 4.488 20.769 1.00 98.12 98 THR A CA 1
ATOM 759 C C . THR A 1 98 ? -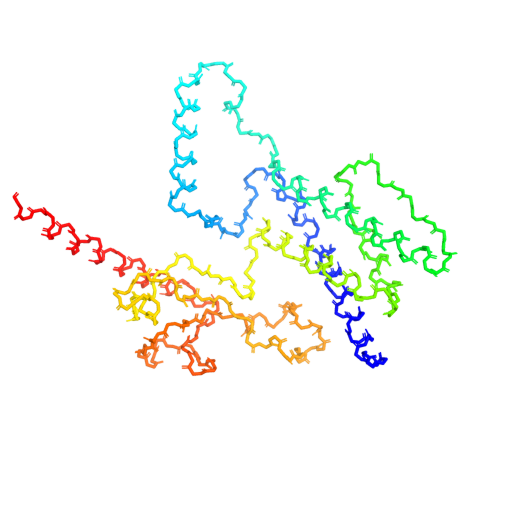16.411 5.518 20.984 1.00 98.12 98 THR A C 1
ATOM 761 O O . THR A 1 98 ? -17.385 5.233 21.682 1.00 98.12 98 THR A O 1
ATOM 764 N N . GLU A 1 99 ? -16.284 6.695 20.365 1.00 97.94 99 GLU A N 1
ATOM 765 C CA . GLU A 1 99 ? -17.259 7.783 20.446 1.00 97.94 99 GLU A CA 1
ATOM 766 C C . GLU A 1 99 ? -18.621 7.346 19.901 1.00 97.94 99 GLU A C 1
ATOM 768 O O . GLU A 1 99 ? -19.641 7.566 20.553 1.00 97.94 99 GLU A O 1
ATOM 773 N N . HIS A 1 100 ? -18.639 6.665 18.750 1.00 98.06 100 HIS A N 1
ATOM 774 C CA . HIS A 1 100 ? -19.875 6.193 18.129 1.00 98.06 100 HIS A CA 1
ATOM 775 C C . HIS A 1 100 ? -20.665 5.236 19.033 1.00 98.06 100 HIS A C 1
ATOM 777 O O . HIS A 1 100 ? -21.886 5.352 19.142 1.00 98.06 100 HIS A O 1
ATOM 783 N N . HIS A 1 101 ? -19.979 4.300 19.693 1.00 97.56 101 HIS A N 1
ATOM 784 C CA . HIS A 1 101 ? -20.615 3.293 20.549 1.00 97.56 101 HIS A CA 1
ATOM 785 C C . HIS A 1 101 ? -20.777 3.732 22.012 1.00 97.56 101 HIS A C 1
ATOM 787 O O . HIS A 1 101 ? -21.419 3.027 22.791 1.00 97.56 101 HIS A O 1
ATOM 793 N N . GLY A 1 102 ? -20.191 4.864 22.413 1.00 97.38 102 GLY A N 1
ATOM 794 C CA . GLY A 1 102 ? -20.134 5.287 23.816 1.00 97.38 102 GLY A CA 1
ATOM 795 C C . GLY A 1 102 ? -19.319 4.332 24.697 1.00 97.38 102 GLY A C 1
ATOM 796 O O . GLY A 1 102 ? -19.674 4.102 25.855 1.00 97.38 102 GLY A O 1
ATOM 797 N N . LEU A 1 103 ? -18.262 3.730 24.141 1.00 96.44 103 LEU A N 1
ATOM 798 C CA . LEU A 1 103 ? -17.381 2.802 24.854 1.00 96.44 103 LEU A CA 1
ATOM 799 C C . LEU A 1 103 ? -16.335 3.561 25.685 1.00 96.44 103 LEU A C 1
ATOM 801 O O . LEU A 1 103 ? -16.125 4.762 25.524 1.00 96.44 103 LEU A O 1
ATOM 805 N N . ALA A 1 104 ? -15.670 2.853 26.600 1.00 97.12 104 ALA A N 1
ATOM 806 C CA . ALA A 1 104 ? -14.495 3.402 27.268 1.00 97.12 104 ALA A CA 1
ATOM 807 C C . ALA A 1 104 ? -13.330 3.504 26.262 1.00 97.12 104 ALA A C 1
ATOM 809 O O . ALA A 1 104 ? -13.086 2.527 25.548 1.00 97.12 104 ALA A O 1
ATOM 810 N N . PRO A 1 105 ? -12.604 4.637 26.215 1.00 96.25 105 PRO A N 1
ATOM 811 C CA . PRO A 1 105 ? -11.474 4.800 25.309 1.00 96.25 105 PRO A CA 1
ATOM 812 C C . PRO A 1 105 ? -10.326 3.861 25.676 1.00 96.25 105 PRO A C 1
ATOM 814 O O . PRO A 1 105 ? -10.105 3.555 26.852 1.00 96.25 105 PRO A O 1
ATOM 817 N N . LEU A 1 106 ? -9.581 3.431 24.657 1.00 97.44 106 LEU A N 1
ATOM 818 C CA . LEU A 1 106 ? -8.314 2.734 24.854 1.00 97.44 106 LEU A CA 1
ATOM 819 C C . LEU A 1 106 ? -7.284 3.675 25.492 1.00 97.44 106 LEU A C 1
ATOM 821 O O . LEU A 1 106 ? -7.344 4.895 25.342 1.00 97.44 106 LEU A O 1
ATOM 825 N N . GLU A 1 107 ? -6.313 3.101 26.200 1.00 98.00 107 GLU A N 1
ATOM 826 C CA . GLU A 1 107 ? -5.166 3.870 26.678 1.00 98.00 107 GLU A CA 1
ATOM 827 C C . GLU A 1 107 ? -4.383 4.417 25.477 1.00 98.00 107 GLU A C 1
ATOM 829 O O . GLU A 1 107 ? -4.109 3.686 24.524 1.00 98.00 107 GLU A O 1
ATOM 834 N N . TYR A 1 108 ? -4.034 5.703 25.505 1.00 97.62 108 TYR A N 1
ATOM 835 C CA . TYR A 1 108 ? -3.257 6.328 24.435 1.00 97.62 108 TYR A CA 1
ATOM 836 C C . TYR A 1 108 ? -1.830 5.763 24.375 1.00 97.62 108 TYR A C 1
ATOM 838 O O . TYR A 1 108 ? -1.255 5.425 25.415 1.00 97.62 108 TYR A O 1
ATOM 846 N N . PRO A 1 109 ? -1.218 5.687 23.180 1.00 97.50 109 PRO A N 1
ATOM 847 C CA . PRO A 1 109 ? 0.111 5.117 23.043 1.00 97.50 109 PRO A CA 1
ATOM 848 C C . PRO A 1 109 ? 1.148 5.989 23.754 1.00 97.50 109 PRO A C 1
ATOM 850 O O . PRO A 1 109 ? 1.134 7.216 23.665 1.00 97.50 109 PRO A O 1
ATOM 853 N N . SER A 1 110 ? 2.101 5.349 24.429 1.00 95.25 110 SER A N 1
ATOM 854 C CA . SER A 1 110 ? 3.144 6.048 25.191 1.00 95.25 110 SER A CA 1
ATOM 855 C C . SER A 1 110 ? 4.196 6.732 24.311 1.00 95.25 110 SER A C 1
ATOM 857 O O . SER A 1 110 ? 4.892 7.638 24.769 1.00 95.25 110 SER A O 1
ATOM 859 N N . THR A 1 111 ? 4.337 6.301 23.053 1.00 96.31 111 THR A N 1
ATOM 860 C CA . THR A 1 111 ? 5.277 6.865 22.074 1.00 96.31 111 THR A CA 1
ATOM 861 C C . THR A 1 111 ? 4.699 6.779 20.662 1.00 96.31 111 THR A C 1
ATOM 863 O O . THR A 1 111 ? 3.825 5.956 20.399 1.00 96.31 111 THR A O 1
ATOM 866 N N . ALA A 1 112 ? 5.249 7.559 19.728 1.00 93.19 112 ALA A N 1
ATOM 867 C CA . ALA A 1 112 ? 4.874 7.515 18.310 1.00 93.19 112 ALA A CA 1
ATOM 868 C C . ALA A 1 112 ? 5.229 6.191 17.598 1.00 93.19 112 ALA A C 1
ATOM 870 O O . ALA A 1 112 ? 4.825 5.985 16.461 1.00 93.19 112 ALA A O 1
ATOM 871 N N . TYR A 1 113 ? 5.976 5.295 18.248 1.00 93.12 113 TYR A N 1
ATOM 872 C CA . TYR A 1 113 ? 6.396 4.004 17.688 1.00 93.12 113 TYR A CA 1
ATOM 873 C C . TYR A 1 113 ? 5.872 2.824 18.515 1.00 93.12 113 TYR A C 1
ATOM 875 O O . TYR A 1 113 ? 6.421 1.723 18.442 1.00 93.12 113 TYR A O 1
ATOM 883 N N . ALA A 1 114 ? 4.859 3.069 19.353 1.00 97.06 114 ALA A N 1
ATOM 884 C CA . ALA A 1 114 ? 4.164 2.021 20.086 1.00 97.06 114 ALA A CA 1
ATOM 885 C C . ALA A 1 114 ? 3.453 1.058 19.121 1.00 97.06 114 ALA A C 1
ATOM 887 O O . ALA A 1 114 ? 3.258 1.369 17.948 1.00 97.06 114 ALA A O 1
ATOM 888 N N . ASP A 1 115 ? 3.067 -0.113 19.625 1.00 97.69 115 ASP A N 1
ATOM 889 C CA . ASP A 1 115 ? 2.342 -1.108 18.837 1.00 97.69 115 ASP A CA 1
ATOM 890 C C . ASP A 1 115 ? 0.974 -0.558 18.395 1.00 97.69 115 ASP A C 1
ATOM 892 O O . ASP A 1 115 ? 0.155 -0.185 19.235 1.00 97.69 115 ASP A O 1
ATOM 896 N N . ALA A 1 116 ? 0.737 -0.491 17.081 1.00 98.06 116 ALA A N 1
ATOM 897 C CA . ALA A 1 116 ? -0.525 -0.014 16.518 1.00 98.06 116 ALA A CA 1
ATOM 898 C C . ALA A 1 116 ? -1.617 -1.095 16.486 1.00 98.06 116 ALA A C 1
ATOM 900 O O . ALA A 1 116 ? -2.797 -0.754 16.363 1.00 98.06 116 ALA A O 1
ATOM 901 N N . ARG A 1 117 ? -1.258 -2.383 16.616 1.00 98.12 117 ARG A N 1
ATOM 902 C CA . ARG A 1 117 ? -2.204 -3.507 16.516 1.00 98.12 117 ARG A CA 1
ATOM 903 C C . ARG A 1 117 ? -3.390 -3.395 17.472 1.00 98.12 117 ARG A C 1
ATOM 905 O O . ARG A 1 117 ? -4.503 -3.550 16.986 1.00 98.12 117 ARG A O 1
ATOM 912 N N . PRO A 1 118 ? -3.229 -3.031 18.764 1.00 98.50 118 PRO A N 1
ATOM 913 C CA . PRO A 1 118 ? -4.371 -2.903 19.667 1.00 98.50 118 PRO A CA 1
ATOM 914 C C . PRO A 1 118 ? -5.454 -1.948 19.149 1.00 98.50 118 PRO A C 1
ATOM 916 O O . PRO A 1 118 ? -6.639 -2.236 19.290 1.00 98.50 118 PRO A O 1
ATOM 919 N N . TYR A 1 119 ? -5.062 -0.839 18.514 1.00 98.56 119 TYR A N 1
ATOM 920 C CA . TYR A 1 119 ? -5.995 0.149 17.967 1.00 98.56 119 TYR A CA 1
ATOM 921 C C . TYR A 1 119 ? -6.601 -0.315 16.637 1.00 98.56 119 TYR A C 1
ATOM 923 O O . TYR A 1 119 ? -7.804 -0.165 16.430 1.00 98.56 119 TYR A O 1
ATOM 931 N N . LEU A 1 120 ? -5.790 -0.915 15.755 1.00 98.38 120 LEU A N 1
ATOM 932 C CA . LEU A 1 120 ? -6.245 -1.471 14.475 1.00 98.38 120 LEU A CA 1
ATOM 933 C C . LEU A 1 120 ? -7.247 -2.615 14.679 1.00 98.38 120 LEU A C 1
ATOM 935 O O . LEU A 1 120 ? -8.320 -2.597 14.078 1.00 98.38 120 LEU A O 1
ATOM 939 N N . ASP A 1 121 ? -6.922 -3.566 15.555 1.00 98.25 121 ASP A N 1
ATOM 940 C CA . ASP A 1 121 ? -7.767 -4.715 15.887 1.00 98.25 121 ASP A CA 1
ATOM 941 C C . ASP A 1 121 ? -9.068 -4.259 16.554 1.00 98.25 121 ASP A C 1
ATOM 943 O O . ASP A 1 121 ? -10.152 -4.739 16.214 1.00 98.25 121 ASP A O 1
ATOM 947 N N . TYR A 1 122 ? -8.984 -3.285 17.468 1.00 98.38 122 TYR A N 1
ATOM 948 C CA . TYR A 1 122 ? -10.159 -2.703 18.110 1.00 98.38 122 TYR A CA 1
ATOM 949 C C . TYR A 1 122 ? -11.084 -2.026 17.098 1.00 98.38 122 TYR A C 1
ATOM 951 O O . TYR A 1 122 ? -12.286 -2.307 17.090 1.00 98.38 122 TYR A O 1
ATOM 959 N N . ALA A 1 123 ? -10.529 -1.172 16.231 1.00 98.25 123 ALA A N 1
ATOM 960 C CA . ALA A 1 123 ? -11.285 -0.487 15.193 1.00 98.25 123 ALA A CA 1
ATOM 961 C C . ALA A 1 123 ? -11.920 -1.486 14.216 1.00 98.25 123 ALA A C 1
ATOM 963 O O . ALA A 1 123 ? -13.101 -1.358 13.912 1.00 98.25 123 ALA A O 1
ATOM 964 N N . ALA A 1 124 ? -11.186 -2.515 13.779 1.00 97.62 124 ALA A N 1
ATOM 965 C CA . ALA A 1 124 ? -11.705 -3.551 12.886 1.00 97.62 124 ALA A CA 1
ATOM 966 C C . ALA A 1 124 ? -12.862 -4.349 13.510 1.00 97.62 124 ALA A C 1
ATOM 968 O O . ALA A 1 124 ? -13.845 -4.638 12.829 1.00 97.62 124 ALA A O 1
ATOM 969 N N . ALA A 1 125 ? -12.763 -4.686 14.799 1.00 97.69 125 ALA A N 1
ATOM 970 C CA . ALA A 1 125 ? -13.770 -5.479 15.502 1.00 97.69 125 ALA A CA 1
ATOM 971 C C . ALA A 1 125 ? -15.074 -4.716 15.790 1.00 97.69 125 ALA A C 1
ATOM 973 O O . ALA A 1 125 ? -16.123 -5.342 15.945 1.00 97.69 125 ALA A O 1
ATOM 974 N N . HIS A 1 126 ? -15.018 -3.385 15.874 1.00 98.06 126 HIS A N 1
ATOM 975 C CA . HIS A 1 126 ? -16.144 -2.556 16.313 1.00 98.06 126 HIS A CA 1
ATOM 976 C C . HIS A 1 126 ? -16.600 -1.534 15.263 1.00 98.06 126 HIS A C 1
ATOM 978 O O . HIS A 1 126 ? -17.446 -0.698 15.573 1.00 98.06 126 HIS A O 1
ATOM 984 N N . LEU A 1 127 ? -16.076 -1.572 14.034 1.00 98.00 127 LEU A N 1
ATOM 985 C CA . LEU A 1 127 ? -16.411 -0.601 12.991 1.00 98.00 127 LEU A CA 1
ATOM 986 C C . LEU A 1 127 ? -17.921 -0.621 12.657 1.00 98.00 127 LEU A C 1
ATOM 988 O O . LEU A 1 127 ? -18.414 -1.642 12.175 1.00 98.00 127 LEU A O 1
ATOM 992 N N . PRO A 1 128 ? -18.662 0.482 12.870 1.00 97.50 128 PRO A N 1
ATOM 993 C CA . PRO A 1 128 ? -20.070 0.576 12.500 1.00 97.50 128 PRO A CA 1
ATOM 994 C C . PRO A 1 128 ? -20.252 0.979 11.026 1.00 97.50 128 PRO A C 1
ATOM 996 O O . PRO A 1 128 ? -19.443 1.719 10.452 1.00 97.50 128 PRO A O 1
ATOM 999 N N . ASP A 1 129 ? -21.366 0.549 10.427 1.00 96.94 129 ASP A N 1
ATOM 1000 C CA . ASP A 1 129 ? -21.727 0.838 9.029 1.00 96.94 129 ASP A CA 1
ATOM 1001 C C . ASP A 1 129 ? -21.839 2.345 8.740 1.00 96.94 129 ASP A C 1
ATOM 1003 O O . ASP A 1 129 ? -21.611 2.801 7.617 1.00 96.94 129 ASP A O 1
ATOM 1007 N N . GLU A 1 130 ? -22.194 3.137 9.750 1.00 97.19 130 GLU A N 1
ATOM 1008 C CA . GLU A 1 130 ? -22.412 4.577 9.661 1.00 97.19 130 GLU A CA 1
ATOM 1009 C C . GLU A 1 130 ? -21.128 5.369 9.398 1.00 97.19 130 GLU A C 1
ATOM 1011 O O . GLU A 1 130 ? -21.203 6.438 8.790 1.00 97.19 130 GLU A O 1
ATOM 1016 N N . ILE A 1 131 ? -19.967 4.862 9.827 1.00 97.69 131 ILE A N 1
ATOM 1017 C CA . ILE A 1 131 ? -18.676 5.553 9.654 1.00 97.69 131 ILE A CA 1
ATOM 1018 C C . ILE A 1 131 ? -17.771 4.875 8.618 1.00 97.69 131 ILE A C 1
ATOM 1020 O O . ILE A 1 131 ? -16.690 5.388 8.325 1.00 97.69 131 ILE A O 1
ATOM 1024 N N . ALA A 1 132 ? -18.207 3.760 8.022 1.00 96.44 132 ALA A N 1
ATOM 1025 C CA . ALA A 1 132 ? -17.421 2.995 7.053 1.00 96.44 132 ALA A CA 1
ATOM 1026 C C . ALA A 1 132 ? -16.979 3.838 5.842 1.00 96.44 132 ALA A C 1
ATOM 1028 O O . ALA A 1 132 ? -15.837 3.727 5.396 1.00 96.44 132 ALA A O 1
ATOM 1029 N N . ASP A 1 133 ? -17.838 4.741 5.353 1.00 95.81 133 ASP A N 1
ATOM 1030 C CA . ASP A 1 133 ? -17.519 5.658 4.246 1.00 95.81 133 ASP A CA 1
ATOM 1031 C C . ASP A 1 133 ? -16.331 6.586 4.577 1.00 95.81 133 ASP A C 1
ATOM 1033 O O . ASP A 1 133 ? -15.495 6.867 3.714 1.00 95.81 133 ASP A O 1
ATOM 1037 N N . TRP A 1 134 ? -16.226 7.033 5.834 1.00 97.44 134 TRP A N 1
ATOM 1038 C CA . TRP A 1 134 ? -15.120 7.862 6.326 1.00 97.44 134 TRP A CA 1
ATOM 1039 C C . TRP A 1 134 ? -13.856 7.038 6.606 1.00 97.44 134 TRP A C 1
ATOM 1041 O O . TRP A 1 134 ? -12.755 7.459 6.248 1.00 97.44 134 TRP A O 1
ATOM 1051 N N . ALA A 1 135 ? -14.007 5.846 7.188 1.00 97.69 135 ALA A N 1
ATOM 1052 C CA . ALA A 1 135 ? -12.891 4.968 7.532 1.00 97.69 135 ALA A CA 1
ATOM 1053 C C . ALA A 1 135 ? -12.215 4.349 6.294 1.00 97.69 135 ALA A C 1
ATOM 1055 O O . ALA A 1 135 ? -10.999 4.157 6.274 1.00 97.69 135 ALA A O 1
ATOM 1056 N N . ALA A 1 136 ? -12.970 4.084 5.225 1.00 96.12 136 ALA A N 1
ATOM 1057 C CA . ALA A 1 136 ? -12.469 3.433 4.016 1.00 96.12 136 ALA A CA 1
ATOM 1058 C C . ALA A 1 136 ? -11.252 4.106 3.351 1.00 96.12 136 ALA A C 1
ATOM 1060 O O . ALA A 1 136 ? -10.282 3.409 3.046 1.00 96.12 136 ALA A O 1
ATOM 1061 N N . PRO A 1 137 ? -11.230 5.427 3.077 1.00 94.25 137 PRO A N 1
ATOM 1062 C CA . PRO A 1 137 ? -10.029 6.071 2.545 1.00 94.25 137 PRO A CA 1
ATOM 1063 C C . PRO A 1 137 ? -8.831 6.026 3.508 1.00 94.25 137 PRO A C 1
ATOM 1065 O O . PRO A 1 137 ? -7.700 6.005 3.027 1.00 94.25 137 PRO A O 1
ATOM 1068 N N . ILE A 1 138 ? -9.053 5.989 4.828 1.00 97.81 138 ILE A N 1
ATOM 1069 C CA . ILE A 1 138 ? -7.984 5.873 5.832 1.00 97.81 138 ILE A CA 1
ATOM 1070 C C . ILE A 1 138 ? -7.385 4.467 5.779 1.00 97.81 138 ILE A C 1
ATOM 1072 O O . ILE A 1 138 ? -6.192 4.333 5.530 1.00 97.81 138 ILE A O 1
ATOM 1076 N N . ALA A 1 139 ? -8.206 3.420 5.899 1.00 96.12 139 ALA A N 1
ATOM 1077 C CA . ALA A 1 139 ? -7.735 2.035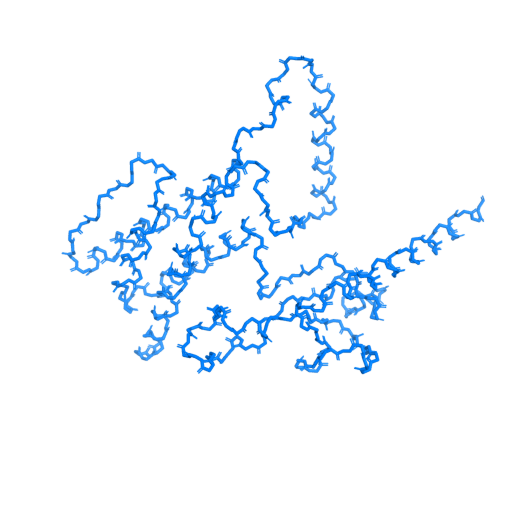 5.861 1.00 96.12 139 ALA A CA 1
ATOM 1078 C C . ALA A 1 139 ? -6.989 1.707 4.556 1.00 96.12 139 ALA A C 1
ATOM 1080 O O . ALA A 1 139 ? -5.901 1.136 4.591 1.00 96.12 139 ALA A O 1
ATOM 1081 N N . ARG A 1 140 ? -7.494 2.176 3.404 1.00 90.19 140 ARG A N 1
ATOM 1082 C CA . ARG A 1 140 ? -6.789 2.029 2.118 1.00 90.19 140 ARG A CA 1
ATOM 1083 C C . ARG A 1 140 ? -5.419 2.703 2.115 1.00 90.19 140 ARG A C 1
ATOM 1085 O O . ARG A 1 140 ? -4.460 2.118 1.622 1.00 90.19 140 ARG A O 1
ATOM 1092 N N . ARG A 1 141 ? -5.313 3.911 2.678 1.00 93.06 141 ARG A N 1
ATOM 1093 C CA . ARG A 1 141 ? -4.030 4.614 2.811 1.00 93.06 141 ARG A CA 1
ATOM 1094 C C . ARG A 1 141 ? -3.060 3.834 3.702 1.00 93.06 141 ARG A C 1
ATOM 1096 O O . ARG A 1 141 ? -1.893 3.742 3.337 1.00 93.06 141 ARG A O 1
ATOM 1103 N N . LEU A 1 142 ? -3.534 3.258 4.809 1.00 95.50 142 LEU A N 1
ATOM 1104 C CA . LEU A 1 142 ? -2.714 2.425 5.695 1.00 95.50 142 LEU A CA 1
ATOM 1105 C C . LEU A 1 142 ? -2.169 1.194 4.965 1.00 95.50 142 LEU A C 1
ATOM 1107 O O . LEU A 1 142 ? -0.972 0.927 5.031 1.00 95.50 142 LEU A O 1
ATOM 1111 N N . VAL A 1 143 ? -3.019 0.496 4.204 1.00 90.94 143 VAL A N 1
ATOM 1112 C CA . VAL A 1 143 ? -2.596 -0.627 3.351 1.00 90.94 143 VAL A CA 1
ATOM 1113 C C . VAL A 1 143 ? -1.525 -0.176 2.356 1.00 90.94 143 VAL A C 1
ATOM 1115 O O . VAL A 1 143 ? -0.470 -0.802 2.265 1.00 90.94 143 VAL A O 1
ATOM 1118 N N . ASP A 1 144 ? -1.756 0.930 1.645 1.00 83.69 144 ASP A N 1
ATOM 1119 C CA . ASP A 1 144 ? -0.820 1.451 0.645 1.00 83.69 144 ASP A CA 1
ATOM 1120 C C . ASP A 1 144 ? 0.526 1.872 1.260 1.00 83.69 144 ASP A C 1
ATOM 1122 O O . ASP A 1 144 ? 1.575 1.641 0.654 1.00 83.69 144 ASP A O 1
ATOM 1126 N N . GLN A 1 145 ? 0.517 2.483 2.450 1.00 90.94 145 GLN A N 1
ATOM 1127 C CA . GLN A 1 145 ? 1.719 2.877 3.190 1.00 90.94 145 GLN A CA 1
ATOM 1128 C C . GLN A 1 145 ? 2.515 1.651 3.641 1.00 90.94 145 GLN A C 1
ATOM 1130 O O . GLN A 1 145 ? 3.688 1.531 3.289 1.00 90.94 145 GLN A O 1
ATOM 1135 N N . THR A 1 146 ? 1.874 0.713 4.342 1.00 91.94 146 THR A N 1
ATOM 1136 C CA . THR A 1 146 ? 2.509 -0.524 4.817 1.00 91.94 146 THR A CA 1
ATOM 1137 C C . THR A 1 146 ? 3.083 -1.323 3.656 1.00 91.94 146 THR A C 1
ATOM 1139 O O . THR A 1 146 ? 4.262 -1.672 3.660 1.00 91.94 146 THR A O 1
ATOM 1142 N N . ALA A 1 147 ? 2.291 -1.544 2.606 1.00 86.19 147 ALA A N 1
ATOM 1143 C CA . ALA A 1 147 ? 2.732 -2.287 1.438 1.00 86.19 147 ALA A CA 1
ATOM 1144 C C . ALA A 1 147 ? 3.877 -1.594 0.694 1.00 86.19 147 ALA A C 1
ATOM 1146 O O . ALA A 1 147 ? 4.795 -2.262 0.226 1.00 86.19 147 ALA A O 1
ATOM 1147 N N . ARG A 1 148 ? 3.857 -0.260 0.577 1.00 82.00 148 ARG A N 1
ATOM 1148 C CA . ARG A 1 148 ? 4.955 0.491 -0.044 1.00 82.00 148 ARG A CA 1
ATOM 1149 C C . ARG A 1 148 ? 6.236 0.379 0.775 1.00 82.00 148 ARG A C 1
ATOM 1151 O O . ARG A 1 148 ? 7.287 0.143 0.184 1.00 82.00 148 ARG A O 1
ATOM 1158 N N . THR A 1 149 ? 6.149 0.538 2.092 1.00 87.25 149 THR A N 1
ATOM 1159 C CA . THR A 1 149 ? 7.311 0.521 2.990 1.00 87.25 149 THR A CA 1
ATOM 1160 C C . THR A 1 149 ? 7.932 -0.871 3.088 1.00 87.25 149 THR A C 1
ATOM 1162 O O . THR A 1 149 ? 9.153 -1.002 3.025 1.00 87.25 149 THR A O 1
ATOM 1165 N N . LEU A 1 150 ? 7.102 -1.915 3.111 1.00 86.56 150 LEU A N 1
ATOM 1166 C CA . LEU A 1 150 ? 7.534 -3.314 3.023 1.00 86.56 150 LEU A CA 1
ATOM 1167 C C . LEU A 1 150 ? 7.840 -3.771 1.591 1.00 86.56 150 LEU A C 1
ATOM 1169 O O . LEU A 1 150 ? 8.224 -4.919 1.377 1.00 86.56 150 LEU A O 1
ATOM 1173 N N . ALA A 1 151 ? 7.661 -2.880 0.612 1.00 79.44 151 ALA A N 1
ATOM 1174 C CA . ALA A 1 151 ? 7.849 -3.144 -0.808 1.00 79.44 151 ALA A CA 1
ATOM 1175 C C . ALA A 1 151 ? 7.115 -4.409 -1.304 1.00 79.44 151 ALA A C 1
ATOM 1177 O O . ALA A 1 151 ? 7.564 -5.109 -2.213 1.00 79.44 151 ALA A O 1
ATOM 1178 N N . LEU A 1 152 ? 5.924 -4.648 -0.749 1.00 80.44 152 LEU A N 1
ATOM 1179 C CA . LEU A 1 152 ? 5.023 -5.705 -1.179 1.00 80.44 152 LEU A CA 1
ATOM 1180 C C . LEU A 1 152 ? 4.551 -5.454 -2.622 1.00 80.44 152 LEU A C 1
ATOM 1182 O O . LEU A 1 152 ? 4.403 -4.318 -3.104 1.00 80.44 152 LEU A O 1
ATOM 1186 N N . VAL A 1 153 ? 4.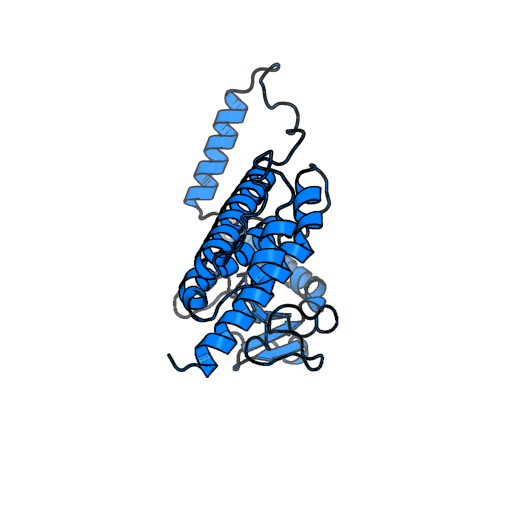334 -6.555 -3.336 1.00 71.81 153 VAL A N 1
ATOM 1187 C CA . VAL A 1 153 ? 3.844 -6.544 -4.712 1.00 71.81 153 VAL A CA 1
ATOM 1188 C C . VAL A 1 153 ? 2.340 -6.269 -4.686 1.00 71.81 153 VAL A C 1
ATOM 1190 O O . VAL A 1 153 ? 1.564 -7.088 -4.201 1.00 71.81 153 VAL A O 1
ATOM 1193 N N . LEU A 1 154 ? 1.930 -5.097 -5.179 1.00 70.19 154 LEU A N 1
ATOM 1194 C CA . LEU A 1 154 ? 0.540 -4.628 -5.122 1.00 70.19 154 LEU A CA 1
ATOM 1195 C C . LEU A 1 154 ? -0.101 -4.575 -6.502 1.00 70.19 154 LEU A C 1
ATOM 1197 O O . LEU A 1 154 ? 0.542 -4.177 -7.474 1.00 70.19 154 LEU A O 1
ATOM 1201 N N . ASP A 1 155 ? -1.399 -4.872 -6.560 1.00 80.69 155 ASP A N 1
ATOM 1202 C CA . ASP A 1 155 ? -2.217 -4.571 -7.733 1.00 80.69 155 ASP A CA 1
ATOM 1203 C C . ASP A 1 155 ? -2.057 -3.100 -8.142 1.00 80.69 155 ASP A C 1
ATOM 1205 O O . ASP A 1 155 ? -2.034 -2.188 -7.317 1.00 80.69 155 ASP A O 1
ATOM 1209 N N . GLY A 1 156 ? -1.907 -2.871 -9.438 1.00 84.12 156 GLY A N 1
ATOM 1210 C CA . GLY A 1 156 ? -1.691 -1.551 -10.002 1.00 84.12 156 GLY A CA 1
ATOM 1211 C C . GLY A 1 156 ? -0.227 -1.100 -10.042 1.00 84.12 156 GLY A C 1
ATOM 1212 O O . GLY A 1 156 ? 0.060 -0.126 -10.742 1.00 84.12 156 GLY A O 1
ATOM 1213 N N . GLN A 1 157 ? 0.708 -1.780 -9.367 1.00 85.38 157 GLN A N 1
ATOM 1214 C CA . GLN A 1 157 ? 2.124 -1.399 -9.375 1.00 85.38 157 GLN A CA 1
ATOM 1215 C C . GLN A 1 157 ? 2.697 -1.439 -10.793 1.00 85.38 157 GLN A C 1
ATOM 1217 O O . GLN A 1 157 ? 2.729 -2.491 -11.421 1.00 85.38 157 GLN A O 1
ATOM 1222 N N . LEU A 1 158 ? 3.229 -0.313 -11.269 1.00 89.62 158 LEU A N 1
ATOM 1223 C CA . LEU A 1 158 ? 4.001 -0.273 -12.508 1.00 89.62 158 LEU A CA 1
ATOM 1224 C C . LEU A 1 158 ? 5.421 -0.797 -12.255 1.00 89.62 158 LEU A C 1
ATOM 1226 O O . LEU A 1 158 ? 6.075 -0.369 -11.301 1.00 89.62 158 LEU A O 1
ATOM 1230 N N . LEU A 1 159 ? 5.889 -1.718 -13.093 1.00 88.69 159 LEU A N 1
ATOM 1231 C CA . LEU A 1 159 ? 7.255 -2.227 -13.032 1.00 88.69 159 LEU A CA 1
ATOM 1232 C C . LEU A 1 159 ? 8.207 -1.302 -13.792 1.00 88.69 159 LEU A C 1
ATOM 1234 O O . LEU A 1 159 ? 7.877 -0.791 -14.863 1.00 88.69 159 LEU A O 1
ATOM 1238 N N . ASP A 1 160 ? 9.404 -1.106 -13.242 1.00 86.69 160 ASP A N 1
ATOM 1239 C CA . ASP A 1 160 ? 10.463 -0.307 -13.865 1.00 86.69 160 ASP A CA 1
ATOM 1240 C C . ASP A 1 160 ? 11.221 -1.112 -14.926 1.00 86.69 160 ASP A C 1
ATOM 1242 O O . ASP A 1 160 ? 12.399 -1.423 -14.783 1.00 86.69 160 ASP A O 1
ATOM 1246 N N . VAL A 1 161 ? 10.499 -1.536 -15.960 1.00 89.69 161 VAL A N 1
ATOM 1247 C CA . VAL A 1 161 ? 11.052 -2.297 -17.079 1.00 89.69 161 VAL A CA 1
ATOM 1248 C C . VAL A 1 161 ? 10.322 -1.935 -18.366 1.00 89.69 161 VAL A C 1
ATOM 1250 O O . VAL A 1 161 ? 9.105 -1.712 -18.380 1.00 89.69 161 VAL A O 1
ATOM 1253 N N . VAL A 1 162 ? 11.059 -1.900 -19.475 1.00 92.62 162 VAL A N 1
ATOM 1254 C CA . VAL A 1 162 ? 10.463 -1.800 -20.809 1.00 92.62 162 VAL A CA 1
ATOM 1255 C C . VAL A 1 162 ? 10.159 -3.211 -21.299 1.00 92.62 162 VAL A C 1
ATOM 1257 O O . VAL A 1 162 ? 11.016 -4.090 -21.303 1.00 92.62 162 VAL A O 1
ATOM 1260 N N . CYS A 1 163 ? 8.917 -3.439 -21.724 1.00 95.00 163 CYS A N 1
ATOM 1261 C CA . CYS A 1 163 ? 8.504 -4.732 -22.253 1.00 95.00 163 CYS A CA 1
ATOM 1262 C C . CYS A 1 163 ? 9.365 -5.105 -23.479 1.00 95.00 163 CYS A C 1
ATOM 1264 O O . CYS A 1 163 ? 9.363 -4.354 -24.456 1.00 95.00 163 CYS A O 1
ATOM 1266 N N . PRO A 1 164 ? 10.044 -6.266 -23.498 1.00 95.38 164 PRO A N 1
ATOM 1267 C CA . PRO A 1 164 ? 10.937 -6.643 -24.594 1.00 95.38 164 PRO A CA 1
ATOM 1268 C C . PRO A 1 164 ? 10.184 -6.954 -25.897 1.00 95.38 164 PRO A C 1
ATOM 1270 O O . PRO A 1 164 ? 10.777 -6.928 -26.974 1.00 95.38 164 PRO A O 1
ATOM 1273 N N . TRP A 1 165 ? 8.878 -7.230 -25.818 1.00 95.00 165 TRP A N 1
ATOM 1274 C CA . TRP A 1 165 ? 8.048 -7.570 -26.975 1.00 95.00 165 TRP A CA 1
ATOM 1275 C C . TRP A 1 165 ? 7.446 -6.335 -27.647 1.00 95.00 165 TRP A C 1
ATOM 1277 O O . TRP A 1 165 ? 7.719 -6.096 -28.819 1.00 95.00 165 TRP A O 1
ATOM 1287 N N . CYS A 1 166 ? 6.681 -5.513 -26.917 1.00 95.06 166 CYS A N 1
ATOM 1288 C CA . CYS A 1 166 ? 6.108 -4.285 -27.485 1.00 95.06 166 CYS A CA 1
ATOM 1289 C C . CYS A 1 166 ? 7.070 -3.094 -27.455 1.00 95.06 166 CYS A C 1
ATOM 1291 O O . CYS A 1 166 ? 6.734 -2.038 -27.978 1.00 95.06 166 CYS A O 1
ATOM 1293 N N . ARG A 1 167 ? 8.239 -3.224 -26.811 1.00 94.81 167 ARG A N 1
ATOM 1294 C CA . ARG A 1 167 ? 9.233 -2.149 -26.629 1.00 94.81 167 ARG A CA 1
ATOM 1295 C C . ARG A 1 167 ? 8.655 -0.894 -25.979 1.00 94.81 167 ARG A C 1
ATOM 1297 O O . ARG A 1 167 ? 9.135 0.209 -26.219 1.00 94.81 167 ARG A O 1
ATOM 1304 N N . GLY A 1 168 ? 7.609 -1.055 -25.172 1.00 93.44 168 GLY A N 1
ATOM 1305 C CA . GLY A 1 168 ? 6.922 0.059 -24.531 1.00 93.44 168 GLY A CA 1
ATOM 1306 C C . GLY A 1 168 ? 6.086 0.917 -25.478 1.00 93.44 168 GLY A C 1
ATOM 1307 O O . GLY A 1 168 ? 5.905 2.097 -25.203 1.00 93.44 168 GLY A O 1
ATOM 1308 N N . VAL A 1 169 ? 5.628 0.373 -26.607 1.00 94.25 169 VAL A N 1
ATOM 1309 C CA . VAL A 1 169 ? 4.745 1.097 -27.529 1.00 94.25 169 VAL A CA 1
ATOM 1310 C C . VAL A 1 169 ? 3.331 1.178 -26.944 1.00 94.25 169 VAL A C 1
ATOM 1312 O O . VAL A 1 169 ? 2.701 0.156 -26.649 1.00 94.25 169 VAL A O 1
ATOM 1315 N N . THR A 1 170 ? 2.834 2.406 -26.794 1.00 94.88 170 THR A N 1
ATOM 1316 C CA . THR A 1 170 ? 1.449 2.727 -26.407 1.00 94.88 170 THR A CA 1
ATOM 1317 C C . THR A 1 170 ? 0.868 3.782 -27.348 1.00 94.88 170 THR A C 1
ATOM 1319 O O . THR A 1 170 ? 1.566 4.293 -28.225 1.00 94.88 170 THR A O 1
ATOM 1322 N N . ALA A 1 171 ? -0.413 4.120 -27.173 1.00 92.12 171 ALA A N 1
ATOM 1323 C CA . ALA A 1 171 ? -1.030 5.224 -27.905 1.00 92.12 171 ALA A CA 1
ATOM 1324 C C . ALA A 1 171 ? -0.359 6.574 -27.585 1.00 92.12 171 ALA A C 1
ATOM 1326 O O . ALA A 1 171 ? -0.194 7.394 -28.486 1.00 92.12 171 ALA A O 1
ATOM 1327 N N . GLU A 1 172 ? 0.066 6.793 -26.333 1.00 90.12 172 GLU A N 1
ATOM 1328 C CA . GLU A 1 172 ? 0.777 8.016 -25.933 1.00 90.12 172 GLU A CA 1
ATOM 1329 C C . GLU A 1 172 ? 2.271 7.992 -26.293 1.00 90.12 172 GLU A C 1
ATOM 1331 O O . GLU A 1 172 ? 2.866 9.045 -26.514 1.00 90.12 172 GLU A O 1
ATOM 1336 N N . ALA A 1 173 ? 2.881 6.806 -26.374 1.00 90.50 173 ALA A N 1
ATOM 1337 C CA . ALA A 1 173 ? 4.295 6.615 -26.692 1.00 90.50 173 ALA A CA 1
ATOM 1338 C C . ALA A 1 173 ? 4.479 5.716 -27.932 1.00 90.50 173 ALA A C 1
ATOM 1340 O O . ALA A 1 173 ? 4.955 4.581 -27.816 1.00 90.50 173 ALA A O 1
ATOM 1341 N N . PRO A 1 174 ? 4.146 6.200 -29.146 1.00 92.69 174 PRO A N 1
ATOM 1342 C CA . PRO A 1 174 ? 4.227 5.392 -30.366 1.00 92.69 174 PRO A CA 1
ATOM 1343 C C . PRO A 1 174 ? 5.668 5.023 -30.747 1.00 92.69 174 PRO A C 1
ATOM 1345 O O . PRO A 1 174 ? 5.897 4.016 -31.411 1.00 92.69 174 PRO A O 1
ATOM 1348 N N . ALA A 1 175 ? 6.651 5.814 -30.305 1.00 90.50 175 ALA A N 1
ATOM 1349 C CA . ALA A 1 175 ? 8.073 5.525 -30.490 1.00 90.50 175 ALA A CA 1
ATOM 1350 C C . ALA A 1 175 ? 8.608 4.439 -29.532 1.00 90.50 175 ALA A C 1
ATOM 1352 O O . ALA A 1 175 ? 9.756 4.015 -29.668 1.00 90.50 175 ALA A O 1
ATOM 1353 N N . GLY A 1 176 ? 7.792 3.984 -28.577 1.00 92.06 176 GLY A N 1
ATOM 1354 C CA . GLY A 1 176 ? 8.196 3.045 -27.540 1.00 92.06 176 GLY A CA 1
ATOM 1355 C C . GLY A 1 176 ? 8.815 3.717 -26.314 1.00 92.06 176 GLY A C 1
ATOM 1356 O O . GLY A 1 176 ? 8.791 4.936 -26.154 1.00 92.06 176 GLY A O 1
ATOM 1357 N N . GLY A 1 177 ? 9.375 2.893 -25.431 1.00 88.88 177 GLY A N 1
ATOM 1358 C CA . GLY A 1 177 ? 10.033 3.311 -24.193 1.00 88.88 177 GLY A CA 1
ATOM 1359 C C . GLY A 1 177 ? 9.103 3.478 -22.991 1.00 88.88 177 GLY A C 1
ATOM 1360 O O . GLY A 1 177 ? 9.598 3.652 -21.879 1.00 88.88 177 GLY A O 1
ATOM 1361 N N . ALA A 1 178 ? 7.780 3.377 -23.162 1.00 91.88 178 ALA A N 1
ATOM 1362 C CA . ALA A 1 178 ? 6.877 3.390 -22.020 1.00 91.88 178 ALA A CA 1
ATOM 1363 C C . ALA A 1 178 ? 6.999 2.101 -21.196 1.00 91.88 178 ALA A C 1
ATOM 1365 O O . ALA A 1 178 ? 7.141 0.985 -21.709 1.00 91.88 178 ALA A O 1
ATOM 1366 N N . ARG A 1 179 ? 6.879 2.252 -19.882 1.00 92.81 179 ARG A N 1
ATOM 1367 C CA . ARG A 1 179 ? 6.771 1.131 -18.952 1.00 92.81 179 ARG A CA 1
ATOM 1368 C C . ARG A 1 179 ? 5.341 0.635 -19.018 1.00 92.81 179 ARG A C 1
ATOM 1370 O O . ARG A 1 179 ? 4.410 1.349 -18.662 1.00 92.81 179 ARG A O 1
ATOM 1377 N N . THR A 1 180 ? 5.173 -0.561 -19.554 1.00 94.94 180 THR A N 1
ATOM 1378 C CA . THR A 1 180 ? 3.854 -1.127 -19.864 1.00 94.94 180 THR A CA 1
ATOM 1379 C C . THR A 1 180 ? 3.492 -2.281 -18.946 1.00 94.94 180 THR A C 1
ATOM 1381 O O . THR A 1 180 ? 2.350 -2.724 -18.957 1.00 94.94 180 THR A O 1
ATOM 1384 N N . TRP A 1 181 ? 4.441 -2.785 -18.155 1.00 95.25 181 TRP A N 1
ATOM 1385 C CA . TRP A 1 181 ? 4.192 -3.879 -17.228 1.00 95.25 181 TRP A CA 1
ATOM 1386 C C . TRP A 1 181 ? 3.611 -3.363 -15.926 1.00 95.25 181 TRP A C 1
ATOM 1388 O O . TRP A 1 181 ? 4.208 -2.520 -15.255 1.00 95.25 181 TRP A O 1
ATOM 1398 N N . ARG A 1 182 ? 2.464 -3.915 -15.552 1.00 94.00 182 ARG A N 1
ATOM 1399 C CA . ARG A 1 182 ? 1.769 -3.610 -14.316 1.00 94.00 182 ARG A CA 1
ATOM 1400 C C . ARG A 1 182 ? 1.448 -4.895 -13.576 1.00 94.00 182 ARG A C 1
ATOM 1402 O O . ARG A 1 182 ? 0.954 -5.848 -14.164 1.00 94.00 182 ARG A O 1
ATOM 1409 N N . ILE A 1 183 ? 1.711 -4.916 -12.283 1.00 90.25 183 ILE A N 1
ATOM 1410 C CA . ILE A 1 183 ? 1.226 -5.962 -11.397 1.00 90.25 183 ILE A CA 1
ATOM 1411 C C . ILE A 1 183 ? -0.290 -5.855 -11.335 1.00 90.25 183 ILE A C 1
ATOM 1413 O O . ILE A 1 183 ? -0.831 -4.779 -11.086 1.00 90.25 183 ILE A O 1
ATOM 1417 N N . ARG A 1 184 ? -0.973 -6.969 -11.559 1.00 88.06 184 ARG A N 1
ATOM 1418 C CA . ARG A 1 184 ? -2.415 -7.085 -11.449 1.00 88.06 184 ARG A CA 1
ATOM 1419 C C . ARG A 1 184 ? -2.791 -8.210 -10.504 1.00 88.06 184 ARG A C 1
ATOM 1421 O O . ARG A 1 184 ? -2.241 -9.304 -10.596 1.00 88.06 184 ARG A O 1
ATOM 1428 N N . ASN A 1 185 ? -3.756 -7.946 -9.631 1.00 81.75 185 ASN A N 1
ATOM 1429 C CA . ASN A 1 185 ? -4.502 -8.994 -8.950 1.00 81.75 185 ASN A CA 1
ATOM 1430 C C . ASN A 1 185 ? -5.662 -9.412 -9.862 1.00 81.75 185 ASN A C 1
ATOM 1432 O O . ASN A 1 185 ? -6.683 -8.730 -9.961 1.00 81.75 185 ASN A O 1
ATOM 1436 N N . LEU A 1 186 ? -5.494 -10.540 -10.548 1.00 79.19 186 LEU A N 1
ATOM 1437 C CA . LEU A 1 186 ? -6.429 -11.025 -11.562 1.00 79.19 186 LEU A CA 1
ATOM 1438 C C . LEU A 1 186 ? -7.803 -11.402 -10.988 1.00 79.19 186 LEU A C 1
ATOM 1440 O O . LEU A 1 186 ? -8.765 -11.486 -11.750 1.00 79.19 186 LEU A O 1
ATOM 1444 N N . LEU A 1 187 ? -7.904 -11.600 -9.668 1.00 69.62 187 LEU A N 1
ATOM 1445 C CA . LEU A 1 187 ? -9.147 -11.909 -8.960 1.00 69.62 187 LEU A CA 1
ATOM 1446 C C . LEU A 1 187 ? -9.633 -10.770 -8.055 1.00 69.62 187 LEU A C 1
ATOM 1448 O O . LEU A 1 187 ? -10.443 -11.020 -7.172 1.00 69.62 187 LEU A O 1
ATOM 1452 N N . ALA A 1 188 ? -9.212 -9.519 -8.266 1.00 62.72 188 ALA A N 1
ATOM 1453 C CA . ALA A 1 188 ? -9.639 -8.387 -7.428 1.00 62.72 188 ALA A CA 1
ATOM 1454 C C . ALA A 1 188 ? -11.176 -8.249 -7.258 1.00 62.72 188 ALA A C 1
ATOM 1456 O O . ALA A 1 188 ? -11.643 -7.631 -6.304 1.00 62.72 188 ALA A O 1
ATOM 1457 N N . GLU A 1 189 ? -11.971 -8.837 -8.161 1.00 59.22 189 GLU A N 1
ATOM 1458 C CA . GLU A 1 189 ? -13.440 -8.830 -8.140 1.00 59.22 189 GLU A CA 1
ATOM 1459 C C . GLU A 1 189 ? -14.077 -10.140 -7.617 1.00 59.22 189 GLU A C 1
ATOM 1461 O O . GLU A 1 189 ? -15.303 -10.234 -7.575 1.00 59.22 189 GLU A O 1
ATOM 1466 N N . GLN A 1 190 ? -13.295 -11.152 -7.221 1.00 62.47 190 GLN A N 1
ATOM 1467 C CA . GLN A 1 190 ? -13.799 -12.450 -6.753 1.00 62.47 190 GLN A CA 1
ATOM 1468 C C . GLN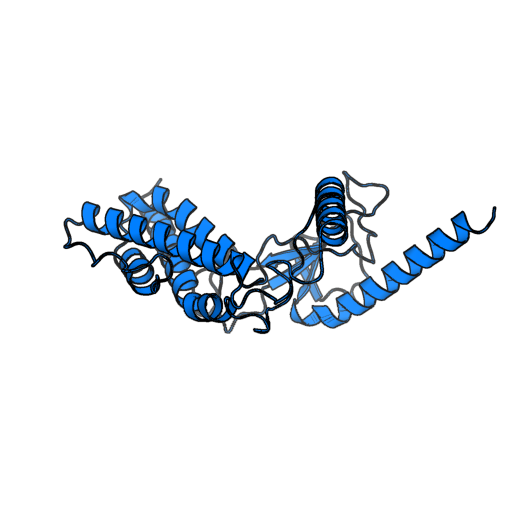 A 1 190 ? -13.173 -12.847 -5.416 1.00 62.47 190 GLN A C 1
ATOM 1470 O O . GLN A 1 190 ? -11.965 -12.739 -5.217 1.00 62.47 190 GLN A O 1
ATOM 1475 N N . ASP A 1 191 ? -14.000 -13.352 -4.503 1.00 60.94 191 ASP A N 1
ATOM 1476 C CA . ASP A 1 191 ? -13.501 -13.926 -3.257 1.00 60.94 191 ASP A CA 1
ATOM 1477 C C . ASP A 1 191 ? -12.690 -15.178 -3.584 1.00 60.94 191 ASP A C 1
ATOM 1479 O O . ASP A 1 191 ? -13.021 -15.951 -4.492 1.00 60.94 191 ASP A O 1
ATOM 1483 N N . CYS A 1 192 ? -11.593 -15.384 -2.859 1.00 62.69 192 CYS A N 1
ATOM 1484 C CA . CYS A 1 192 ? -10.818 -16.594 -3.067 1.00 62.69 192 CYS A CA 1
ATOM 1485 C C . CYS A 1 192 ? -11.651 -17.825 -2.664 1.00 62.69 192 CYS A C 1
ATOM 1487 O O . CYS A 1 192 ? -12.532 -17.742 -1.808 1.00 62.69 192 CYS A O 1
ATOM 1489 N N . ARG A 1 193 ? -11.343 -19.007 -3.218 1.00 62.81 193 ARG A N 1
ATOM 1490 C CA . ARG A 1 193 ? -12.059 -20.259 -2.879 1.00 62.81 193 ARG A CA 1
ATOM 1491 C C . ARG A 1 193 ? -12.007 -20.629 -1.388 1.00 62.81 193 ARG A C 1
ATOM 1493 O O . ARG A 1 193 ? -12.776 -21.481 -0.961 1.00 62.81 193 ARG A O 1
ATOM 1500 N N . HIS A 1 194 ? -11.117 -20.005 -0.616 1.00 65.12 194 HIS A N 1
ATOM 1501 C CA . HIS A 1 194 ? -10.994 -20.186 0.830 1.00 65.12 194 HIS A CA 1
ATOM 1502 C C . HIS A 1 194 ? -11.856 -19.206 1.649 1.00 65.12 194 HIS A C 1
ATOM 1504 O O . HIS A 1 194 ? -11.804 -19.244 2.871 1.00 65.12 194 HIS A O 1
ATOM 1510 N N . GLY A 1 195 ? -12.645 -18.334 1.009 1.00 60.34 195 GLY A N 1
ATOM 1511 C CA . GLY A 1 195 ? -13.554 -17.410 1.696 1.00 60.34 195 GLY A CA 1
ATOM 1512 C C . GLY A 1 195 ? -12.878 -16.198 2.345 1.00 60.34 195 GLY A C 1
ATOM 1513 O O . GLY A 1 195 ? -13.531 -15.468 3.083 1.00 60.34 195 GLY A O 1
ATOM 1514 N N . HIS A 1 196 ? -11.587 -15.960 2.086 1.00 59.59 196 HIS A N 1
ATOM 1515 C CA . HIS A 1 196 ? -10.904 -14.757 2.567 1.00 59.59 196 HIS A CA 1
ATOM 1516 C C . HIS A 1 196 ? -11.260 -13.527 1.711 1.00 59.59 196 HIS A C 1
ATOM 1518 O O . HIS A 1 196 ? -11.317 -13.655 0.478 1.00 59.59 196 HIS A O 1
ATOM 1524 N N . PRO A 1 197 ? -11.435 -12.342 2.332 1.00 53.69 197 PRO A N 1
ATOM 1525 C CA . PRO A 1 197 ? -11.692 -11.092 1.624 1.00 53.69 197 PRO A CA 1
ATOM 1526 C C . PRO A 1 197 ? -10.552 -10.695 0.658 1.00 53.69 197 PRO A C 1
ATOM 1528 O O . PRO A 1 197 ? -9.384 -11.059 0.815 1.00 53.69 197 PRO A O 1
ATOM 1531 N N . ARG A 1 198 ? -10.947 -9.958 -0.389 1.00 58.56 198 ARG A N 1
ATOM 1532 C CA . ARG A 1 198 ? -10.420 -9.899 -1.774 1.00 58.56 198 ARG A CA 1
ATOM 1533 C C . ARG A 1 198 ? -8.977 -9.456 -2.052 1.00 58.56 198 ARG A C 1
ATOM 1535 O O . ARG A 1 198 ? -8.668 -9.138 -3.201 1.00 58.56 198 ARG A O 1
ATOM 1542 N N . ARG A 1 199 ? -8.054 -9.441 -1.093 1.00 53.38 199 ARG A N 1
ATOM 1543 C CA . ARG A 1 199 ? -6.679 -9.001 -1.401 1.00 53.38 199 ARG A CA 1
ATOM 1544 C C . ARG A 1 199 ? -5.565 -9.959 -1.014 1.00 53.38 199 ARG A C 1
ATOM 1546 O O . ARG A 1 199 ? -4.565 -9.974 -1.723 1.00 53.38 199 ARG A O 1
ATOM 1553 N N . PHE A 1 200 ? -5.725 -10.801 0.006 1.00 56.72 200 PHE A N 1
ATOM 1554 C CA . PHE A 1 200 ? -4.569 -11.513 0.561 1.00 56.72 200 PHE A CA 1
ATOM 1555 C C . PHE A 1 200 ? -4.952 -12.876 1.143 1.00 56.72 200 PHE A C 1
ATOM 1557 O O . PHE A 1 200 ? -5.162 -13.036 2.339 1.00 56.72 200 PHE A O 1
ATOM 1564 N N . CYS A 1 201 ? -5.056 -13.881 0.273 1.00 56.31 201 CYS A N 1
ATOM 1565 C CA . CYS A 1 201 ? -5.106 -15.276 0.697 1.00 56.31 201 CYS A CA 1
ATOM 1566 C C . CYS A 1 201 ? -3.677 -15.846 0.625 1.00 56.31 201 CYS A C 1
ATOM 1568 O O . CYS A 1 201 ? -3.173 -15.999 -0.491 1.00 56.31 201 CYS A O 1
ATOM 1570 N N . PRO A 1 202 ? -3.039 -16.207 1.755 1.00 51.31 202 PRO A N 1
ATOM 1571 C CA . PRO A 1 202 ? -1.657 -16.707 1.777 1.00 51.31 202 PRO A CA 1
ATOM 1572 C C . PRO A 1 202 ? -1.493 -18.044 1.037 1.00 51.31 202 PRO A C 1
ATOM 1574 O O . PRO A 1 202 ? -0.405 -18.419 0.628 1.00 51.31 202 PRO A O 1
ATOM 1577 N N . THR A 1 203 ? -2.589 -18.772 0.816 1.00 53.84 203 THR A N 1
ATOM 1578 C CA . THR A 1 203 ? -2.614 -20.016 0.031 1.00 53.84 203 THR A CA 1
ATOM 1579 C C . THR A 1 203 ? -2.902 -19.776 -1.458 1.00 53.84 203 THR A C 1
ATOM 1581 O O . THR A 1 203 ? -2.756 -20.684 -2.270 1.00 53.84 203 THR A O 1
ATOM 1584 N N . CYS A 1 204 ? -3.361 -18.577 -1.832 1.00 56.78 204 CYS A N 1
ATOM 1585 C CA . CYS A 1 204 ? -3.865 -18.256 -3.169 1.00 56.78 204 CYS A CA 1
ATOM 1586 C C . CYS A 1 204 ? -2.966 -17.274 -3.930 1.00 56.78 204 CYS A C 1
ATOM 1588 O O . CYS A 1 204 ? -3.474 -16.565 -4.801 1.00 56.78 204 CYS A O 1
ATOM 1590 N N . GLU A 1 205 ? -1.660 -17.240 -3.642 1.00 52.47 205 GLU A N 1
ATOM 1591 C CA . GLU A 1 205 ? -0.645 -16.388 -4.301 1.00 52.47 205 GLU A CA 1
ATOM 1592 C C . GLU A 1 205 ? -0.679 -16.433 -5.850 1.00 52.47 205 GLU A C 1
ATOM 1594 O O . GLU A 1 205 ? -0.098 -15.593 -6.529 1.00 52.47 205 GLU A O 1
ATOM 1599 N N . GLN A 1 206 ? -1.426 -17.376 -6.427 1.00 53.91 206 GLN A N 1
ATOM 1600 C CA . GLN A 1 206 ? -1.590 -17.653 -7.853 1.00 53.91 206 GLN A CA 1
ATOM 1601 C C . GLN A 1 206 ? -2.338 -16.588 -8.675 1.00 53.91 206 GLN A C 1
ATOM 1603 O O . GLN A 1 206 ? -2.496 -16.771 -9.880 1.00 53.91 206 GLN A O 1
ATOM 1608 N N . HIS A 1 207 ? -2.806 -15.489 -8.079 1.00 70.06 207 HIS A N 1
ATOM 1609 C CA . HIS A 1 207 ? -3.586 -14.481 -8.816 1.00 70.06 207 HIS A CA 1
ATOM 1610 C C . HIS A 1 207 ? -2.899 -13.125 -8.949 1.00 70.06 207 HIS A C 1
ATOM 1612 O O . HIS A 1 207 ? -3.485 -12.216 -9.533 1.00 70.06 207 HIS A O 1
ATOM 1618 N N . ILE A 1 208 ? -1.666 -12.989 -8.456 1.00 80.44 208 ILE A N 1
ATOM 1619 C CA . ILE A 1 208 ? -0.834 -11.825 -8.748 1.00 80.44 208 ILE A CA 1
ATOM 1620 C C . ILE A 1 208 ? -0.006 -12.132 -9.987 1.00 80.44 208 ILE A C 1
ATOM 1622 O O . ILE A 1 208 ? 0.735 -13.116 -10.049 1.00 80.44 208 ILE A O 1
ATOM 1626 N N . ALA A 1 209 ? -0.135 -11.272 -10.983 1.00 89.12 209 ALA A N 1
ATOM 1627 C CA . ALA A 1 209 ? 0.525 -11.463 -12.252 1.00 89.12 209 ALA A CA 1
ATOM 1628 C C . ALA A 1 209 ? 1.010 -10.139 -12.831 1.00 89.12 209 ALA A C 1
ATOM 1630 O O . ALA A 1 209 ? 0.477 -9.073 -12.545 1.00 89.12 209 ALA A O 1
ATOM 1631 N N . ILE A 1 210 ? 2.038 -10.207 -13.657 1.00 93.56 210 ILE A N 1
ATOM 1632 C CA . ILE A 1 210 ? 2.556 -9.090 -14.429 1.00 93.56 210 ILE A CA 1
ATOM 1633 C C . ILE A 1 210 ? 1.753 -9.042 -15.723 1.00 93.56 210 ILE A C 1
ATOM 1635 O O . ILE A 1 210 ? 1.750 -10.008 -16.476 1.00 93.56 210 ILE A O 1
ATOM 1639 N N . VAL A 1 211 ? 1.079 -7.933 -15.995 1.00 95.19 211 VAL A N 1
ATOM 1640 C CA . VAL A 1 211 ? 0.295 -7.706 -17.212 1.00 95.19 211 VAL A CA 1
ATOM 1641 C C . VAL A 1 211 ? 0.968 -6.622 -18.038 1.00 95.19 211 VAL A C 1
ATOM 1643 O O . VAL A 1 211 ? 1.306 -5.565 -17.510 1.00 95.19 211 VAL A O 1
ATOM 1646 N N . CYS A 1 212 ? 1.155 -6.854 -19.337 1.00 96.56 212 CYS A N 1
ATOM 1647 C CA . CYS A 1 212 ? 1.611 -5.804 -20.245 1.00 96.56 212 CYS A CA 1
ATOM 1648 C C . CYS A 1 212 ? 0.414 -5.059 -20.845 1.00 96.56 212 CYS A C 1
ATOM 1650 O O . CYS A 1 212 ? -0.296 -5.600 -21.687 1.00 96.56 212 CYS A O 1
ATOM 1652 N N . GLU A 1 213 ? 0.247 -3.791 -20.477 1.00 96.19 213 GLU A N 1
ATOM 1653 C CA . GLU A 1 213 ? -0.869 -2.937 -20.908 1.00 96.19 213 GLU A CA 1
ATOM 1654 C C . GLU A 1 213 ? -0.612 -2.192 -22.232 1.00 96.19 213 GLU A C 1
ATOM 1656 O O . GLU A 1 213 ? -1.442 -1.406 -22.680 1.00 96.19 213 GLU A O 1
ATOM 1661 N N . GLY A 1 214 ? 0.542 -2.423 -22.866 1.00 93.44 214 GLY A N 1
ATOM 1662 C CA . GLY A 1 214 ? 0.855 -1.899 -24.200 1.00 93.44 214 GLY A CA 1
ATOM 1663 C C . GLY A 1 214 ? 0.230 -2.712 -25.338 1.00 93.44 214 GLY A C 1
ATOM 1664 O O . GLY A 1 214 ? -0.356 -3.772 -25.120 1.00 93.44 214 GLY A O 1
ATOM 1665 N N . ALA A 1 215 ? 0.430 -2.255 -26.577 1.00 92.31 215 ALA A N 1
ATOM 1666 C CA . ALA A 1 215 ? 0.061 -3.013 -27.777 1.00 92.31 215 ALA A CA 1
ATOM 1667 C C . ALA A 1 215 ? 1.048 -4.181 -27.975 1.00 92.31 215 ALA A C 1
ATOM 1669 O O . ALA A 1 215 ? 2.067 -4.046 -28.651 1.00 92.31 215 ALA A O 1
ATOM 1670 N N . CYS A 1 216 ? 0.805 -5.297 -27.285 1.00 94.69 216 CYS A N 1
ATOM 1671 C CA . CYS A 1 216 ? 1.778 -6.370 -27.107 1.00 94.69 216 CYS A CA 1
ATOM 1672 C C . CYS A 1 216 ? 1.241 -7.720 -27.590 1.00 94.69 216 CYS A C 1
ATOM 1674 O O . CYS A 1 216 ? 0.254 -8.222 -27.060 1.00 94.69 216 CYS A O 1
ATOM 1676 N N . GLU A 1 217 ? 1.949 -8.333 -28.542 1.00 94.94 217 GLU A N 1
ATOM 1677 C CA . GLU A 1 217 ? 1.658 -9.669 -29.081 1.00 94.94 217 GLU A CA 1
ATOM 1678 C C . GLU A 1 217 ? 2.881 -10.596 -28.923 1.00 94.94 217 GLU A C 1
ATOM 1680 O O . GLU A 1 217 ? 3.588 -10.902 -29.886 1.00 94.94 217 GLU A O 1
ATOM 1685 N N . PRO A 1 218 ? 3.210 -11.010 -27.687 1.00 92.81 218 PRO A N 1
ATOM 1686 C CA . PRO A 1 218 ? 4.285 -11.965 -27.445 1.00 92.81 218 PRO A CA 1
ATOM 1687 C C . PRO A 1 218 ? 3.921 -13.361 -27.992 1.00 92.81 218 PRO A C 1
ATOM 1689 O O . PRO A 1 218 ? 2.742 -13.718 -28.054 1.00 92.81 218 PRO A O 1
ATOM 1692 N N . PRO A 1 219 ? 4.911 -14.204 -28.350 1.00 93.81 219 PRO A N 1
ATOM 1693 C CA . PRO A 1 219 ? 4.638 -15.572 -28.783 1.00 93.81 219 PRO A CA 1
ATOM 1694 C C . PRO A 1 219 ? 3.892 -16.360 -27.699 1.00 93.81 219 PRO A C 1
ATOM 1696 O O . PRO A 1 219 ? 4.277 -16.298 -26.538 1.00 93.81 219 PRO A O 1
ATOM 1699 N N . HIS A 1 220 ? 2.893 -17.170 -28.065 1.00 89.81 220 HIS A N 1
ATOM 1700 C CA . HIS A 1 220 ? 2.051 -17.895 -27.095 1.00 89.81 220 HIS A CA 1
ATOM 1701 C C . HIS A 1 220 ? 2.827 -18.701 -26.045 1.00 89.81 220 HIS A C 1
ATOM 1703 O O . HIS A 1 220 ? 2.440 -18.720 -24.885 1.00 89.81 220 HIS A O 1
ATOM 1709 N N . ARG A 1 221 ? 3.944 -19.331 -26.431 1.00 91.56 221 ARG A N 1
ATOM 1710 C CA . ARG A 1 221 ? 4.806 -20.103 -25.514 1.00 91.56 221 ARG A CA 1
ATOM 1711 C C . ARG A 1 221 ? 5.484 -19.259 -24.430 1.00 91.56 221 ARG A C 1
ATOM 1713 O O . ARG A 1 221 ? 6.045 -19.812 -23.498 1.00 91.56 221 ARG A O 1
ATOM 1720 N N . GLU A 1 222 ? 5.519 -17.948 -24.632 1.00 90.38 222 GLU A N 1
ATOM 1721 C CA . GLU A 1 222 ? 6.159 -16.981 -23.747 1.00 90.38 222 GLU A CA 1
ATOM 1722 C C . GLU A 1 222 ? 5.169 -16.344 -22.788 1.00 90.38 222 GLU A C 1
ATOM 1724 O O . GLU A 1 222 ? 5.599 -15.563 -21.954 1.00 90.38 222 GLU A O 1
ATOM 1729 N N . VAL A 1 223 ? 3.871 -16.622 -22.921 1.00 90.00 223 VAL A N 1
ATOM 1730 C CA . VAL A 1 223 ? 2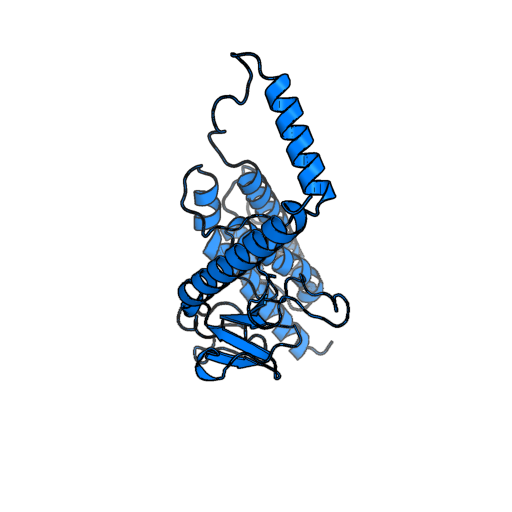.800 -16.017 -22.129 1.00 90.00 223 VAL A CA 1
ATOM 1731 C C . VAL A 1 223 ? 2.265 -17.051 -21.155 1.00 90.00 223 VAL A C 1
ATOM 1733 O O . VAL A 1 223 ? 1.878 -18.139 -21.574 1.00 90.00 223 VAL A O 1
ATOM 1736 N N . GLY A 1 224 ? 2.203 -16.705 -19.869 1.00 84.38 224 GLY A N 1
ATOM 1737 C CA . GLY A 1 224 ? 1.612 -17.593 -18.869 1.00 84.38 224 GLY A CA 1
ATOM 1738 C C . GLY A 1 224 ? 0.092 -17.685 -19.022 1.00 84.38 224 GLY A C 1
ATOM 1739 O O . GLY A 1 224 ? -0.478 -18.772 -19.014 1.00 84.38 224 GLY A O 1
ATOM 1740 N N . THR A 1 225 ? -0.576 -16.541 -19.193 1.00 89.31 225 THR A N 1
ATOM 1741 C CA . THR A 1 225 ? -2.028 -16.445 -19.397 1.00 89.31 225 THR A CA 1
ATOM 1742 C C . THR A 1 225 ? -2.424 -15.118 -20.061 1.00 89.31 225 THR A C 1
ATOM 1744 O O . THR A 1 225 ? -1.580 -14.271 -20.339 1.00 89.31 225 THR A O 1
ATOM 1747 N N . TRP A 1 226 ? -3.714 -14.909 -20.315 1.00 91.00 226 TRP A N 1
ATOM 1748 C CA . TRP A 1 226 ? -4.248 -13.659 -20.858 1.00 91.00 226 TRP A CA 1
ATOM 1749 C C . TRP A 1 226 ? -5.283 -13.064 -19.907 1.00 91.00 226 TRP A C 1
ATOM 1751 O O . TRP A 1 226 ? -6.148 -13.775 -19.397 1.00 91.00 226 TRP A O 1
ATOM 1761 N N . TRP A 1 227 ? -5.230 -11.749 -19.701 1.00 89.12 227 TRP A N 1
ATOM 1762 C CA . TRP A 1 227 ? -6.189 -11.017 -18.877 1.00 89.12 227 TRP A CA 1
ATOM 1763 C C . TRP A 1 227 ? -6.748 -9.835 -19.657 1.00 89.12 227 TRP A C 1
ATOM 1765 O O . TRP A 1 227 ? -6.000 -8.967 -20.092 1.00 89.12 227 TRP A O 1
ATOM 1775 N N . ARG A 1 228 ? -8.069 -9.818 -19.884 1.00 88.06 228 ARG A N 1
ATOM 1776 C CA . ARG A 1 228 ? -8.758 -8.772 -20.672 1.00 88.06 228 ARG A CA 1
ATOM 1777 C C . ARG A 1 228 ? -8.101 -8.511 -22.044 1.00 88.06 228 ARG A C 1
ATOM 1779 O O . ARG A 1 228 ? -8.027 -7.378 -22.501 1.00 88.06 228 ARG A O 1
ATOM 178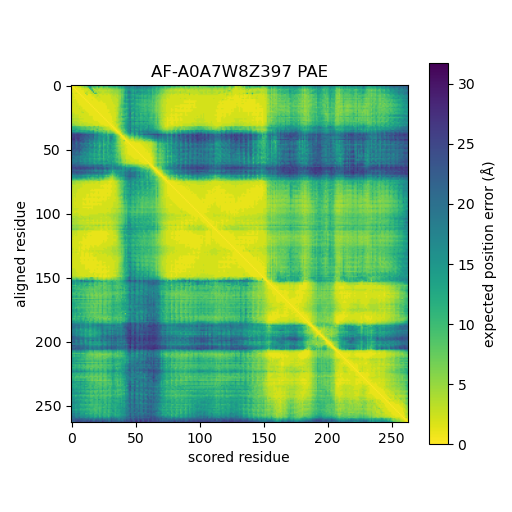6 N N . GLY A 1 229 ? -7.618 -9.574 -22.693 1.00 90.56 229 GLY A N 1
ATOM 1787 C CA . GLY A 1 229 ? -6.936 -9.499 -23.992 1.00 90.56 229 GLY A CA 1
ATOM 1788 C C . GLY A 1 229 ? -5.473 -9.043 -23.935 1.00 90.56 229 GLY A C 1
ATOM 1789 O O . GLY A 1 229 ? -4.849 -8.927 -24.982 1.00 90.56 229 GLY A O 1
ATOM 1790 N N . GLN A 1 230 ? -4.909 -8.823 -22.746 1.00 95.56 230 GLN A N 1
ATOM 1791 C CA . GLN A 1 230 ? -3.506 -8.457 -22.550 1.00 95.56 230 GLN A CA 1
ATOM 1792 C C . GLN A 1 230 ? -2.680 -9.670 -22.099 1.00 95.56 230 GLN A C 1
ATOM 1794 O O . GLN A 1 230 ? -3.184 -10.498 -21.329 1.00 95.56 230 GLN A O 1
ATOM 1799 N N . PRO A 1 231 ? -1.419 -9.798 -22.553 1.00 95.31 231 PRO A N 1
ATOM 1800 C CA . PRO A 1 231 ? -0.557 -10.889 -22.131 1.00 95.31 231 PRO A CA 1
ATOM 1801 C C . PRO A 1 231 ? -0.143 -10.703 -20.672 1.00 95.31 231 PRO A C 1
ATOM 1803 O O . PRO A 1 231 ? 0.133 -9.590 -20.208 1.00 95.31 231 PRO A O 1
ATOM 1806 N N . CYS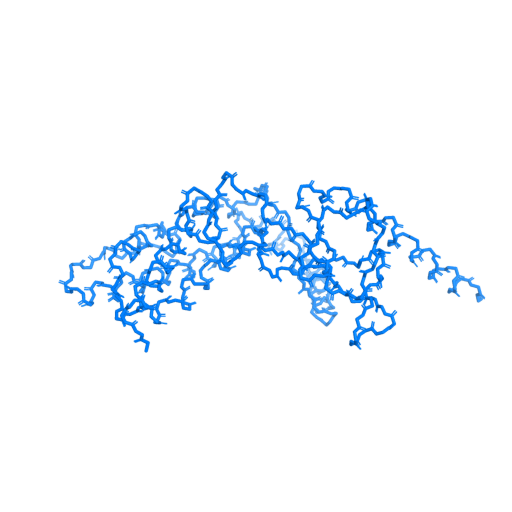 A 1 232 ? -0.120 -11.821 -19.959 1.00 94.31 232 CYS A N 1
ATOM 1807 C CA . CYS A 1 232 ? -0.000 -11.865 -18.519 1.00 94.31 232 CYS A CA 1
ATOM 1808 C C . CYS A 1 232 ? 0.924 -13.012 -18.088 1.00 94.31 232 CYS A C 1
ATOM 1810 O O . CYS A 1 232 ? 0.894 -14.110 -18.650 1.00 94.31 232 CYS A O 1
ATOM 1812 N N . TRP A 1 233 ? 1.725 -12.773 -17.056 1.00 93.25 233 TRP A N 1
ATOM 1813 C CA . TRP A 1 233 ? 2.685 -13.730 -16.514 1.00 93.25 233 TRP A CA 1
ATOM 1814 C C . TRP A 1 233 ? 2.519 -13.855 -15.004 1.00 93.25 233 TRP A C 1
ATOM 1816 O O . TRP A 1 233 ? 2.522 -12.827 -14.329 1.00 93.25 233 TRP A O 1
ATOM 1826 N N . PRO A 1 234 ? 2.398 -15.069 -14.448 1.00 86.88 234 PRO A N 1
ATOM 1827 C CA . PRO A 1 234 ? 2.456 -15.269 -13.005 1.00 86.88 234 PRO A CA 1
ATOM 1828 C C . PRO A 1 234 ? 3.686 -14.588 -12.402 1.00 86.88 234 PRO A C 1
ATOM 1830 O O . PRO A 1 234 ? 4.761 -14.603 -13.002 1.00 86.88 234 PRO A O 1
ATOM 1833 N N . LEU A 1 235 ? 3.560 -14.023 -11.199 1.00 84.44 235 LEU A N 1
ATOM 1834 C CA . LEU A 1 235 ? 4.704 -13.394 -10.532 1.00 84.44 235 LEU A CA 1
ATOM 1835 C C . LEU A 1 235 ? 5.865 -14.383 -10.307 1.00 84.44 235 LEU A C 1
ATOM 1837 O O . LEU A 1 235 ? 7.026 -13.985 -10.328 1.00 84.44 235 LEU A O 1
ATOM 1841 N N . THR A 1 236 ? 5.570 -15.680 -10.177 1.00 78.94 236 THR A N 1
ATOM 1842 C CA . THR A 1 236 ? 6.576 -16.750 -10.070 1.00 78.94 236 THR A CA 1
ATOM 1843 C C . THR A 1 236 ? 7.472 -16.870 -11.306 1.00 78.94 236 THR A C 1
ATOM 1845 O O . THR A 1 236 ? 8.584 -17.375 -11.199 1.00 78.94 236 THR A O 1
ATOM 1848 N N . ASP A 1 237 ? 7.035 -16.373 -12.468 1.00 85.88 237 ASP A N 1
ATOM 1849 C CA . ASP A 1 237 ? 7.839 -16.346 -13.696 1.00 85.88 237 ASP A CA 1
ATOM 1850 C C . ASP A 1 237 ? 8.776 -15.127 -13.775 1.00 85.88 237 ASP A C 1
ATOM 1852 O O . ASP A 1 237 ? 9.469 -14.940 -14.782 1.00 85.88 237 ASP A O 1
ATOM 1856 N N . TRP A 1 238 ? 8.836 -14.294 -12.726 1.00 86.69 238 TRP A N 1
ATOM 1857 C CA . TRP A 1 238 ? 9.625 -13.061 -12.715 1.00 86.69 238 TRP A CA 1
ATOM 1858 C C . TRP A 1 238 ? 11.091 -13.273 -13.100 1.00 86.69 238 TRP A C 1
ATOM 1860 O O . TRP A 1 238 ? 11.613 -12.518 -13.913 1.00 86.69 238 TRP A O 1
ATOM 1870 N N . GLU A 1 239 ? 11.759 -14.314 -12.603 1.00 85.81 239 GLU A N 1
ATOM 1871 C CA . GLU A 1 239 ? 13.173 -14.561 -12.926 1.00 85.81 239 GLU A CA 1
ATOM 1872 C C . GLU A 1 239 ? 13.400 -14.823 -14.424 1.00 85.81 239 GLU A C 1
ATOM 1874 O O . GLU A 1 239 ? 14.393 -14.388 -15.015 1.00 85.81 239 GLU A O 1
ATOM 1879 N N . ASN A 1 240 ? 12.460 -15.513 -15.075 1.00 87.50 240 ASN A N 1
ATOM 1880 C CA . ASN A 1 240 ? 12.505 -15.761 -16.515 1.00 87.50 240 ASN A CA 1
ATOM 1881 C C . ASN A 1 240 ? 12.299 -14.467 -17.305 1.00 87.50 240 ASN A C 1
ATOM 1883 O O . ASN A 1 240 ? 12.994 -14.225 -18.295 1.00 87.50 240 ASN A O 1
ATOM 1887 N N . LEU A 1 241 ? 11.367 -13.629 -16.853 1.00 89.94 241 LEU A N 1
ATOM 1888 C CA . LEU A 1 241 ? 11.085 -12.328 -17.450 1.00 89.94 241 LEU A CA 1
ATOM 1889 C C . LEU A 1 241 ? 12.244 -11.349 -17.275 1.00 89.94 241 LEU A C 1
ATOM 1891 O O . LEU A 1 241 ? 12.658 -10.723 -18.250 1.00 89.94 241 LEU A O 1
ATOM 1895 N N . ALA A 1 242 ? 12.813 -11.261 -16.075 1.00 87.56 242 ALA A N 1
ATOM 1896 C CA . ALA A 1 242 ? 13.924 -10.375 -15.753 1.00 87.56 242 ALA A CA 1
ATOM 1897 C C . ALA A 1 242 ? 15.132 -10.648 -16.660 1.00 87.56 242 ALA A C 1
ATOM 1899 O O . ALA A 1 242 ? 15.676 -9.721 -17.257 1.00 87.56 242 ALA A O 1
ATOM 1900 N N . ARG A 1 243 ? 15.483 -11.925 -16.884 1.00 88.88 243 ARG A N 1
ATOM 1901 C CA . ARG A 1 243 ? 16.558 -12.304 -17.822 1.00 88.88 243 ARG A CA 1
ATOM 1902 C C . ARG A 1 243 ? 16.322 -11.786 -19.244 1.00 88.88 243 ARG A C 1
ATOM 1904 O O . ARG A 1 243 ? 17.271 -11.390 -19.925 1.00 88.88 243 ARG A O 1
ATOM 1911 N N . ARG A 1 244 ? 15.067 -11.774 -19.702 1.00 88.94 244 ARG A N 1
ATOM 1912 C CA . ARG A 1 244 ? 14.697 -11.263 -21.032 1.00 88.94 244 ARG A CA 1
ATOM 1913 C C . ARG A 1 244 ? 14.773 -9.750 -21.108 1.00 88.94 244 ARG A C 1
ATOM 1915 O O . ARG A 1 244 ? 15.278 -9.242 -22.104 1.00 88.94 244 ARG A O 1
ATOM 1922 N N . VAL A 1 245 ? 14.298 -9.058 -20.075 1.00 89.12 245 VAL A N 1
ATOM 1923 C CA . VAL A 1 245 ? 14.395 -7.596 -19.977 1.00 89.12 245 VAL A CA 1
ATOM 1924 C C . VAL A 1 245 ? 15.859 -7.173 -20.026 1.00 89.12 245 VAL A C 1
ATOM 1926 O O . VAL A 1 245 ? 16.229 -6.399 -20.900 1.00 89.12 245 VAL A O 1
ATOM 1929 N N . MET A 1 246 ? 16.713 -7.773 -19.192 1.00 83.94 246 MET A N 1
ATOM 1930 C CA . MET A 1 246 ? 18.149 -7.470 -19.173 1.00 83.94 246 MET A CA 1
ATOM 1931 C C . MET A 1 246 ? 18.800 -7.691 -20.545 1.00 83.94 246 MET A C 1
ATOM 1933 O O . MET A 1 246 ? 19.526 -6.834 -21.040 1.00 83.94 246 MET A O 1
ATOM 1937 N N . SER A 1 247 ? 18.479 -8.809 -21.206 1.00 84.06 247 SER A N 1
ATOM 1938 C CA . SER A 1 247 ? 18.996 -9.101 -22.549 1.00 84.06 247 SER A CA 1
ATOM 1939 C C . SER A 1 247 ? 18.542 -8.070 -23.591 1.00 84.06 247 SER A C 1
ATOM 1941 O O . SER A 1 247 ? 19.301 -7.736 -24.500 1.00 84.06 247 SER A O 1
ATOM 1943 N N . ALA A 1 248 ? 17.308 -7.572 -23.487 1.00 83.75 248 ALA A N 1
ATOM 1944 C CA . ALA A 1 248 ? 16.772 -6.561 -24.394 1.00 83.75 248 ALA A CA 1
ATOM 1945 C C . ALA A 1 248 ? 17.395 -5.177 -24.142 1.00 83.75 248 ALA A C 1
ATOM 1947 O O . ALA A 1 248 ? 17.769 -4.500 -25.101 1.00 83.75 248 ALA A O 1
ATOM 1948 N N . ASP A 1 249 ? 17.580 -4.788 -22.881 1.00 80.00 249 ASP A N 1
ATOM 1949 C CA . ASP A 1 249 ? 18.212 -3.520 -22.505 1.00 80.00 249 ASP A CA 1
ATOM 1950 C C . ASP A 1 249 ? 19.679 -3.459 -22.951 1.00 80.00 249 ASP A C 1
ATOM 1952 O O . ASP A 1 249 ? 20.129 -2.441 -23.488 1.00 80.00 249 ASP A O 1
ATOM 1956 N N . GLU A 1 250 ? 20.416 -4.567 -22.829 1.00 83.19 250 GLU A N 1
ATOM 1957 C CA . GLU A 1 250 ? 21.777 -4.680 -23.365 1.00 83.19 250 GLU A CA 1
ATOM 1958 C C . GLU A 1 250 ? 21.811 -4.482 -24.886 1.00 83.19 250 GLU A C 1
ATOM 1960 O O . GLU A 1 250 ? 22.682 -3.782 -25.409 1.00 83.19 250 GLU A O 1
ATOM 1965 N N . GLN A 1 251 ? 20.858 -5.069 -25.617 1.00 79.94 251 GLN A N 1
ATOM 1966 C CA . GLN A 1 251 ? 20.767 -4.913 -27.072 1.00 79.94 251 GLN A CA 1
ATOM 1967 C C . GLN A 1 251 ? 20.437 -3.470 -27.471 1.00 79.94 251 GLN A C 1
ATOM 1969 O O . GLN A 1 251 ? 21.046 -2.942 -28.403 1.00 79.94 251 GLN A O 1
ATOM 1974 N N . ILE A 1 252 ? 19.514 -2.818 -26.758 1.00 79.31 252 ILE A N 1
ATOM 1975 C CA . ILE A 1 252 ? 19.156 -1.411 -26.985 1.00 79.31 252 ILE A CA 1
ATOM 1976 C C . ILE A 1 252 ? 20.360 -0.503 -26.723 1.00 79.31 252 ILE A C 1
ATOM 1978 O O . ILE A 1 252 ? 20.641 0.392 -27.522 1.00 79.31 252 ILE A O 1
ATOM 1982 N N . THR A 1 253 ? 21.091 -0.748 -25.635 1.00 78.69 253 THR A N 1
ATOM 1983 C CA . THR A 1 253 ? 22.283 0.028 -25.267 1.00 78.69 253 THR A CA 1
ATOM 1984 C C . THR A 1 253 ? 23.365 -0.096 -26.337 1.00 78.69 253 THR A C 1
ATOM 1986 O O . THR A 1 253 ? 23.808 0.921 -26.871 1.00 78.69 253 THR A O 1
ATOM 1989 N N . ARG A 1 254 ? 23.692 -1.324 -26.768 1.00 82.56 254 ARG A N 1
ATOM 1990 C CA . ARG A 1 254 ? 24.665 -1.559 -27.853 1.00 82.56 254 ARG A CA 1
ATOM 1991 C C . ARG A 1 254 ? 24.248 -0.898 -29.168 1.00 82.56 254 ARG A C 1
ATOM 1993 O O . ARG A 1 254 ? 25.085 -0.339 -29.873 1.00 82.56 254 ARG A O 1
ATOM 2000 N N . ALA A 1 255 ? 22.959 -0.939 -29.511 1.00 78.31 255 ALA A N 1
ATOM 2001 C CA . ALA A 1 255 ? 22.453 -0.299 -30.725 1.00 78.31 255 ALA A CA 1
ATOM 2002 C C . ALA A 1 255 ? 22.599 1.232 -30.677 1.00 78.31 255 ALA A C 1
ATOM 2004 O O . ALA A 1 255 ? 22.947 1.845 -31.685 1.00 78.31 255 ALA A O 1
ATOM 2005 N N . ARG A 1 256 ? 22.374 1.853 -29.511 1.00 79.75 256 ARG A N 1
ATOM 2006 C CA . ARG A 1 256 ? 22.567 3.300 -29.315 1.00 79.75 256 ARG A CA 1
ATOM 2007 C C . ARG A 1 256 ? 24.034 3.701 -29.448 1.00 79.75 256 ARG A C 1
ATOM 2009 O O . ARG A 1 256 ? 24.321 4.676 -30.138 1.00 79.75 256 ARG A O 1
ATOM 2016 N N . GLU A 1 257 ? 24.942 2.936 -28.848 1.00 84.75 257 GLU A N 1
ATOM 2017 C CA . GLU A 1 257 ? 26.390 3.173 -28.929 1.00 84.75 257 GLU A CA 1
ATOM 2018 C C . GLU A 1 257 ? 26.921 3.062 -30.365 1.00 84.75 257 GLU A C 1
ATOM 2020 O O . GLU A 1 257 ? 27.727 3.885 -30.795 1.00 84.75 257 GLU A O 1
ATOM 2025 N N . ALA A 1 258 ? 26.426 2.097 -31.146 1.00 84.94 258 ALA A N 1
ATOM 2026 C CA . ALA A 1 258 ? 26.804 1.956 -32.552 1.00 84.94 258 ALA A CA 1
ATOM 2027 C C . ALA A 1 258 ? 26.404 3.184 -33.396 1.00 84.94 258 ALA A C 1
ATOM 2029 O O . ALA A 1 258 ? 27.151 3.612 -34.276 1.00 84.94 258 ALA A O 1
ATOM 2030 N N . VAL A 1 259 ? 25.243 3.786 -33.115 1.00 86.12 259 VAL A N 1
ATOM 2031 C CA . VAL A 1 259 ? 24.775 4.988 -33.824 1.00 86.12 259 VAL A CA 1
ATOM 2032 C C . VAL A 1 259 ? 25.595 6.224 -33.437 1.00 86.12 259 VAL A C 1
ATOM 2034 O O . VAL A 1 259 ? 25.885 7.054 -34.298 1.00 86.12 259 VAL A O 1
ATOM 2037 N N . THR A 1 260 ? 25.991 6.363 -32.169 1.00 85.75 260 THR A N 1
ATOM 2038 C CA . THR A 1 260 ? 26.739 7.537 -31.687 1.00 85.75 260 THR A CA 1
ATOM 2039 C C . THR A 1 260 ? 28.242 7.470 -31.964 1.00 85.75 260 THR A C 1
ATOM 2041 O O . THR A 1 260 ? 28.847 8.516 -32.184 1.00 85.75 260 THR A O 1
ATOM 2044 N N . GLY A 1 261 ? 28.840 6.274 -32.004 1.00 74.00 261 GLY A N 1
ATOM 2045 C CA . GLY A 1 261 ? 30.279 6.066 -32.220 1.00 74.00 261 GLY A CA 1
ATOM 2046 C C . GLY A 1 261 ? 30.760 6.160 -33.674 1.00 74.00 261 GLY A C 1
ATOM 2047 O O . GLY A 1 261 ? 31.957 6.070 -33.921 1.00 74.00 261 GLY A O 1
ATOM 2048 N N . THR A 1 262 ? 29.861 6.351 -34.644 1.00 62.06 262 THR A N 1
ATOM 2049 C CA . THR A 1 262 ? 30.206 6.455 -36.078 1.00 62.06 262 THR A CA 1
ATOM 2050 C C . THR A 1 262 ? 30.427 7.916 -36.522 1.00 62.06 262 THR A C 1
ATOM 2052 O O . THR A 1 262 ? 30.072 8.289 -37.640 1.00 62.06 262 THR A O 1
ATOM 2055 N N . ARG A 1 263 ? 30.963 8.777 -35.646 1.00 49.59 263 ARG A N 1
ATOM 2056 C CA . ARG A 1 263 ? 31.254 10.194 -35.937 1.00 49.59 263 ARG A CA 1
ATOM 2057 C C . ARG A 1 263 ? 32.733 10.519 -35.834 1.00 49.59 263 ARG A C 1
ATOM 2059 O O . ARG A 1 263 ? 33.366 10.043 -34.870 1.00 49.59 263 ARG A O 1
#

Solvent-accessible surface area (backbone atoms only — not comparable to full-atom values): 14950 Å² total; per-residue (Å²): 132,55,73,66,61,32,49,53,46,26,52,51,33,25,51,37,27,48,52,45,41,68,48,41,62,61,51,63,53,54,22,37,71,85,54,88,62,56,84,72,81,84,90,61,54,74,66,56,46,50,51,51,51,48,50,57,48,50,51,61,72,69,61,52,104,84,49,94,72,81,59,80,62,85,49,38,61,72,46,49,52,47,46,27,53,46,30,53,53,23,46,53,45,28,50,54,38,23,63,75,70,71,50,81,74,76,84,76,73,92,48,67,78,48,84,40,42,70,30,21,51,50,27,36,76,55,58,50,55,90,50,26,80,68,46,36,68,52,30,52,48,45,40,53,50,53,34,56,76,54,32,52,91,44,66,69,40,71,45,99,47,50,39,71,74,38,41,11,21,35,95,90,30,72,91,29,71,34,64,27,32,25,30,35,46,78,44,62,90,45,66,47,98,84,72,44,70,57,82,73,50,91,89,54,69,86,37,41,25,41,31,38,77,34,72,52,84,66,60,72,94,78,43,72,45,73,54,99,88,26,46,21,31,50,55,87,50,44,69,66,50,51,56,47,36,54,56,43,52,53,50,54,51,54,54,51,50,60,68,65,68,76,115

Organism: NCBI:txid763782

Sequence (263 aa):
MTTAARSELTTAVAADLVWVAHYWDDLAESRLPGTARPWRQPHLTPEQAEERDQQARIERLERVGVMPGEHPAPVDVGVLDTMASILWDAVQLADAVTEHHGLAPLEYPSTAYADARPYLDYAAAHLPDEIADWAAPIARRLVDQTARTLALVLDGQLLDVVCPWCRGVTAEAPAGGARTWRIRNLLAEQDCRHGHPRRFCPTCEQHIAIVCEGACEPPHREVGTWWRGQPCWPLTDWENLARRVMSADEQITRAREAVTGTR